Protein AF-A0A7C1JL35-F1 (afdb_monomer)

Mean predicted aligned error: 10.42 Å

Secondary structure (DSSP, 8-state):
--EEEEES-HHHHHHHHHHHH-TT-EEEEEEEEEE--SSS-PEEEEEEEEEPPS-HHHHHS-HHHHHHHHHHHHTT--HHHHHHHHHHTTT----SHHHHHHHHHHHHHHHSPPB------SS-EEEEEE-BTTSSHHHHHHHHHHHHHHTT--EEEEE---SSTTHHHHHHHHHHHTT-EEEE-SSHHHHHHHHHHTTTSSEEEEEPPPBT---HHHHHHHHTTTTTEEEEEEEETTS-HHHHHHHHHHTTTS-EEEEEEE-GGG-S--HHHHHHHHHH-PPEEEEE-SS-TTTSEEE--HHHHHHHHH-HHHHT--

pLDDT: mean 88.55, std 11.13, range [38.5, 98.56]

Radius of gyration: 26.55 Å; Cα contacts (8 Å, |Δi|>4): 534; chains: 1; bounding box: 82×52×62 Å

Foldseek 3Di:
DKDKFKDLDPVVRLVVCCVVQNPQKDWPDKDWDFDDDDDDDTGIMIMTIIHRHDPVVLVPDDPLLNVVLVLLVVLVQDPVVSVVLVVQCPPPPQPHNVSSLVSSLVVLLVLFFAADDPPDDQFLAEEEEAAAPPLCLLLVLQQVQLVCVVVVFFEEEEECQPPDPCPQVVSVVSCVVSVHHYHYDPFLVVVVVVSVVRRRTRYYYYRYDHPPPCDPRNVVSQLVCVVPYAYEYGDEQPDDLVVLVVVCVVCVSPPHQAYEYEQLCVDPHQSSVSNCRSVVSGHYAKYARDNDHNPRIDGDDSSVSSCRSSVVVVVVVD

Sequence (318 aa):
MIRRYRSTDLQKAIERIKEELGEDALIIETRSFRERSFGLLGREVVEILAVPGRNRTLERLSKPLLGIYRLLVEQGVCQEIVNSLLEGLRGKDLKDEREVLEEVAKIMLKNLPPTLNGNGKASGRIVVLLGQSGVGKTTTALKLSTLAKEKGKRVVIISLDSERIGSFELLKLYGKVLELEVELAFEAMELQKLLLKHREKDLIVVDTCSFPFLKREKLRSLLELKGRAEFYLLISATTREEEAFRIIKKLDEIPLRGIIFTKLDEASSFGPLFNLAVKANLPLSYFTTGPRVPEDIEKATKIRLVDLILNLSSRRLG

Structure (mmCIF, N/CA/C/O backbone):
data_AF-A0A7C1JL35-F1
#
_entry.id   AF-A0A7C1JL35-F1
#
loop_
_atom_site.group_PDB
_atom_site.id
_atom_site.type_symbol
_atom_site.label_atom_id
_atom_site.label_alt_id
_atom_site.label_comp_id
_atom_site.label_asym_id
_atom_site.label_entity_id
_atom_site.label_seq_id
_atom_site.pdbx_PDB_ins_code
_atom_site.Cartn_x
_atom_site.Cartn_y
_atom_site.Cartn_z
_atom_site.occupancy
_atom_site.B_iso_or_equiv
_atom_site.auth_seq_id
_atom_site.auth_comp_id
_atom_site.auth_asym_id
_atom_site.auth_atom_id
_atom_site.pdbx_PDB_model_num
ATOM 1 N N . MET A 1 1 ? 29.414 -6.590 -12.217 1.00 55.62 1 MET A N 1
ATOM 2 C CA . MET A 1 1 ? 30.096 -7.583 -11.356 1.00 55.62 1 MET A CA 1
ATOM 3 C C . MET A 1 1 ? 31.254 -8.163 -12.159 1.00 55.62 1 MET A C 1
ATOM 5 O O . MET A 1 1 ? 30.995 -8.661 -13.245 1.00 55.62 1 MET A O 1
ATOM 9 N N . ILE A 1 2 ? 32.500 -8.012 -11.700 1.00 78.56 2 ILE A N 1
ATOM 10 C CA . ILE A 1 2 ? 33.700 -8.534 -12.386 1.00 78.56 2 ILE A CA 1
ATOM 11 C C . ILE A 1 2 ? 33.841 -10.021 -12.046 1.00 78.56 2 ILE A C 1
ATOM 13 O O . ILE A 1 2 ? 33.731 -10.380 -10.873 1.00 78.56 2 ILE A O 1
ATOM 17 N N . ARG A 1 3 ? 34.067 -10.882 -13.043 1.00 79.88 3 ARG A N 1
ATOM 18 C CA . ARG A 1 3 ? 34.329 -12.318 -12.851 1.00 79.88 3 ARG A CA 1
ATOM 19 C C . ARG A 1 3 ? 35.727 -12.689 -13.328 1.00 79.88 3 ARG A C 1
ATOM 21 O O . ARG A 1 3 ? 36.248 -12.089 -14.263 1.00 79.88 3 ARG A O 1
ATOM 28 N N . ARG A 1 4 ? 36.316 -13.688 -12.668 1.00 89.44 4 ARG A N 1
ATOM 29 C CA . ARG A 1 4 ? 37.656 -14.206 -12.949 1.00 89.44 4 ARG A CA 1
ATOM 30 C C . ARG A 1 4 ? 37.557 -15.610 -13.530 1.00 89.44 4 ARG A C 1
ATOM 32 O O . ARG A 1 4 ? 36.948 -16.478 -12.913 1.00 89.44 4 ARG A O 1
ATOM 39 N N . TYR A 1 5 ? 38.224 -15.829 -14.654 1.00 90.19 5 TYR A N 1
ATOM 40 C CA . TYR A 1 5 ? 38.307 -17.111 -15.345 1.00 90.19 5 TYR A CA 1
ATOM 41 C C . TYR A 1 5 ? 39.761 -17.554 -15.420 1.00 90.19 5 TYR A C 1
ATOM 43 O O . TYR A 1 5 ? 40.647 -16.727 -15.619 1.00 90.19 5 TYR A O 1
ATOM 51 N N . ARG A 1 6 ? 40.009 -18.853 -15.245 1.00 91.75 6 ARG A N 1
ATOM 52 C CA . ARG A 1 6 ? 41.334 -19.466 -15.383 1.00 91.75 6 ARG A CA 1
ATOM 53 C C . ARG A 1 6 ? 41.249 -20.648 -16.329 1.00 91.75 6 ARG A C 1
ATOM 55 O O . ARG A 1 6 ? 40.340 -21.466 -16.200 1.00 91.75 6 ARG A O 1
ATOM 62 N N . SER A 1 7 ? 42.191 -20.738 -17.257 1.00 90.69 7 SER A N 1
ATOM 63 C CA . SER A 1 7 ? 42.264 -21.829 -18.227 1.00 90.69 7 SER A CA 1
ATOM 64 C C . SER A 1 7 ? 43.696 -22.013 -18.711 1.00 90.69 7 SER A C 1
ATOM 66 O O . SER A 1 7 ? 44.460 -21.056 -18.770 1.00 90.69 7 SER A O 1
ATOM 68 N N . THR A 1 8 ? 44.053 -23.228 -19.113 1.00 90.19 8 THR A N 1
ATOM 69 C CA . THR A 1 8 ? 45.297 -23.498 -19.856 1.00 90.19 8 THR A CA 1
ATOM 70 C C . THR A 1 8 ? 45.166 -23.186 -21.350 1.00 90.19 8 THR A C 1
ATOM 72 O O . THR A 1 8 ? 46.115 -23.358 -22.102 1.00 90.19 8 THR A O 1
ATOM 75 N N . ASP A 1 9 ? 43.974 -22.785 -21.789 1.00 90.06 9 ASP A N 1
ATOM 76 C CA . ASP A 1 9 ? 43.629 -22.511 -23.179 1.00 90.06 9 ASP A CA 1
ATOM 77 C C . ASP A 1 9 ? 42.806 -21.218 -23.250 1.00 90.06 9 ASP A C 1
ATOM 79 O O . ASP A 1 9 ? 41.715 -21.127 -22.669 1.00 90.06 9 ASP A O 1
ATOM 83 N N . LEU A 1 10 ? 43.356 -20.218 -23.943 1.00 86.00 10 LEU A N 1
ATOM 84 C CA . LEU A 1 10 ? 42.752 -18.900 -24.118 1.00 86.00 10 LEU A CA 1
ATOM 85 C C . LEU A 1 10 ? 41.421 -18.977 -24.878 1.00 86.00 10 LEU A C 1
ATOM 87 O O . LEU A 1 10 ? 40.477 -18.291 -24.493 1.00 86.00 10 LEU A O 1
ATOM 91 N N . GLN A 1 11 ? 41.316 -19.813 -25.914 1.00 89.62 11 GLN A N 1
ATOM 92 C CA . GLN A 1 11 ? 40.086 -19.926 -26.703 1.00 89.62 11 GLN A CA 1
ATOM 93 C C . GLN A 1 11 ? 38.953 -20.494 -25.851 1.00 89.62 11 GLN A C 1
ATOM 95 O O . GLN A 1 11 ? 37.887 -19.886 -25.775 1.00 89.62 11 GLN A O 1
ATOM 100 N N . LYS A 1 12 ? 39.221 -21.567 -25.097 1.00 90.62 12 LYS A N 1
ATOM 101 C CA . LYS A 1 12 ? 38.237 -22.137 -24.158 1.00 90.62 12 LYS A CA 1
ATOM 102 C C . LYS A 1 12 ? 37.836 -21.165 -23.052 1.00 90.62 12 LYS A C 1
ATOM 104 O O . LYS A 1 12 ? 36.688 -21.162 -22.614 1.00 90.62 12 LYS A O 1
ATOM 109 N N . ALA A 1 13 ? 38.771 -20.338 -22.578 1.00 90.25 13 ALA A N 1
ATOM 110 C CA . ALA A 1 13 ? 38.456 -19.301 -21.599 1.00 90.25 13 ALA A CA 1
ATOM 111 C C . ALA A 1 13 ? 37.498 -18.255 -22.183 1.00 90.25 13 ALA A C 1
ATOM 113 O O . ALA A 1 13 ? 36.540 -17.871 -21.516 1.00 90.25 13 ALA A O 1
ATOM 114 N N . ILE A 1 14 ? 37.737 -17.826 -23.426 1.00 88.56 14 ILE A N 1
ATOM 115 C CA . ILE A 1 14 ? 36.890 -16.864 -24.136 1.00 88.56 14 ILE A CA 1
ATOM 116 C C . ILE A 1 14 ? 35.503 -17.456 -24.419 1.00 88.56 14 ILE A C 1
ATOM 118 O O . ILE A 1 14 ? 34.511 -16.771 -24.184 1.00 88.56 14 ILE A O 1
ATOM 122 N N . GLU A 1 15 ? 35.404 -18.710 -24.864 1.00 91.00 15 GLU A N 1
ATOM 123 C CA . GLU A 1 15 ? 34.117 -19.396 -25.074 1.00 91.00 15 GLU A CA 1
ATOM 124 C C . GLU A 1 15 ? 33.285 -19.430 -23.791 1.00 91.00 15 GLU A C 1
ATOM 126 O O . GLU A 1 15 ? 32.144 -18.973 -23.775 1.00 91.00 15 GLU A O 1
ATOM 131 N N . ARG A 1 16 ? 33.889 -19.847 -22.675 1.00 88.56 16 ARG A N 1
ATOM 132 C CA . ARG A 1 16 ? 33.203 -19.881 -21.381 1.00 88.56 16 ARG A CA 1
ATOM 133 C C . ARG A 1 16 ? 32.780 -18.494 -20.894 1.00 88.56 16 ARG A C 1
ATOM 135 O O . ARG A 1 16 ? 31.716 -18.335 -20.301 1.00 88.56 16 ARG A O 1
ATOM 142 N N . ILE A 1 17 ? 33.599 -17.472 -21.150 1.00 87.69 17 ILE A N 1
ATOM 143 C CA . ILE A 1 17 ? 33.244 -16.077 -20.865 1.00 87.69 17 ILE A CA 1
ATOM 144 C C . ILE A 1 17 ? 32.014 -15.659 -21.677 1.00 87.69 17 ILE A C 1
ATOM 146 O O . ILE A 1 17 ? 31.125 -15.018 -21.121 1.00 87.69 17 ILE A O 1
ATOM 150 N N . LYS A 1 18 ? 31.937 -16.028 -22.959 1.00 82.94 18 LYS A N 1
ATOM 151 C CA . LYS A 1 18 ? 30.792 -15.709 -23.821 1.00 82.94 18 LYS A CA 1
ATOM 152 C C . LYS A 1 18 ? 29.519 -16.433 -23.391 1.00 82.94 18 LYS A C 1
ATOM 154 O O . LYS A 1 18 ? 28.456 -15.819 -23.388 1.00 82.94 18 LYS A O 1
ATOM 159 N N . GLU A 1 19 ? 29.626 -17.692 -22.977 1.00 85.12 19 GLU A N 1
ATOM 160 C CA . GLU A 1 19 ? 28.501 -18.461 -22.435 1.00 85.12 19 GLU A CA 1
ATOM 161 C C . GLU A 1 19 ? 27.968 -17.859 -21.124 1.00 85.12 19 GLU A C 1
ATOM 163 O O . GLU A 1 19 ? 26.758 -17.729 -20.949 1.00 85.12 19 GLU A O 1
ATOM 168 N N . GLU A 1 20 ? 28.855 -17.456 -20.206 1.00 81.38 20 GLU A N 1
ATOM 169 C CA . GLU A 1 20 ? 28.456 -16.977 -18.875 1.00 81.38 20 GLU A CA 1
ATOM 170 C C . GLU A 1 20 ? 28.126 -15.473 -18.811 1.00 81.38 20 GLU A C 1
ATOM 172 O O . GLU A 1 20 ? 27.299 -15.062 -17.993 1.00 81.38 20 GLU A O 1
ATOM 177 N N . LEU A 1 21 ? 28.788 -14.631 -19.614 1.00 77.69 21 LEU A N 1
ATOM 178 C CA . LEU A 1 21 ? 28.678 -13.161 -19.574 1.00 77.69 21 LEU A CA 1
ATOM 179 C C . LEU A 1 21 ? 28.102 -12.543 -20.858 1.00 77.69 21 LEU A C 1
ATOM 181 O O . LEU A 1 21 ? 27.902 -11.326 -20.905 1.00 77.69 21 LEU A O 1
ATOM 185 N N . GLY A 1 22 ? 27.807 -13.366 -21.867 1.00 75.06 22 GLY A N 1
ATOM 186 C CA . GLY A 1 22 ? 27.311 -12.957 -23.178 1.00 75.06 22 GLY A CA 1
ATOM 187 C C . GLY A 1 22 ? 28.426 -12.698 -24.196 1.00 75.06 22 GLY A C 1
ATOM 188 O O . GLY A 1 22 ? 29.561 -12.380 -23.847 1.00 75.06 22 GLY A O 1
ATOM 189 N N . GLU A 1 23 ? 28.074 -12.778 -25.482 1.00 79.00 23 GLU A N 1
ATOM 190 C CA . GLU A 1 23 ? 28.979 -12.584 -26.634 1.00 79.00 23 GLU A CA 1
ATOM 191 C C . GLU A 1 23 ? 29.727 -11.234 -26.657 1.00 79.00 23 GLU A C 1
ATOM 193 O O . GLU A 1 23 ? 30.696 -11.085 -27.396 1.00 79.00 23 GLU A O 1
ATOM 198 N N . ASP A 1 24 ? 29.288 -10.255 -25.862 1.00 67.69 24 ASP A N 1
ATOM 199 C CA . ASP A 1 24 ? 29.859 -8.902 -25.756 1.00 67.69 24 ASP A CA 1
ATOM 200 C C . ASP A 1 24 ? 30.729 -8.672 -24.529 1.00 67.69 24 ASP A C 1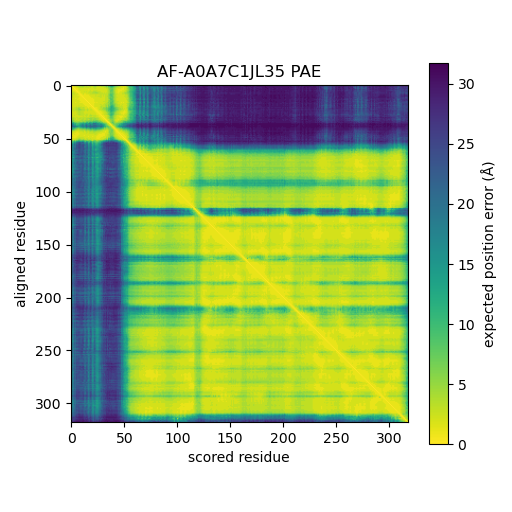
ATOM 202 O O . ASP A 1 24 ? 31.077 -7.526 -24.237 1.00 67.69 24 ASP A O 1
ATOM 206 N N . ALA A 1 25 ? 31.012 -9.718 -23.755 1.00 79.94 25 ALA A N 1
ATOM 207 C CA . ALA A 1 25 ? 31.780 -9.601 -22.527 1.00 79.94 25 ALA A CA 1
ATOM 208 C C . ALA A 1 25 ? 33.050 -8.760 -22.736 1.00 79.94 25 ALA A C 1
ATOM 210 O O . ALA A 1 25 ? 33.881 -9.046 -23.600 1.00 79.94 25 ALA A O 1
ATOM 211 N N . LEU A 1 26 ? 33.202 -7.710 -21.928 1.00 75.88 26 LEU A N 1
ATOM 212 C CA . LEU A 1 26 ? 34.387 -6.869 -21.968 1.00 75.88 26 LEU A CA 1
ATOM 213 C C . LEU A 1 26 ? 35.471 -7.536 -21.128 1.00 75.88 26 LEU A C 1
ATOM 215 O O . LEU A 1 26 ? 35.328 -7.689 -19.911 1.00 75.88 26 LEU A O 1
ATOM 219 N N . ILE A 1 27 ? 36.563 -7.906 -21.787 1.00 83.62 27 ILE A N 1
ATOM 220 C CA . ILE A 1 27 ? 37.778 -8.367 -21.126 1.00 83.62 27 ILE A CA 1
ATOM 221 C C . ILE A 1 27 ? 38.500 -7.136 -20.580 1.00 83.62 27 ILE A C 1
ATOM 223 O O . ILE A 1 27 ? 38.909 -6.258 -21.334 1.00 83.62 27 ILE A O 1
ATOM 227 N N . ILE A 1 28 ? 38.614 -7.064 -19.257 1.00 80.00 28 ILE A N 1
ATOM 228 C CA . ILE A 1 28 ? 39.274 -5.962 -18.550 1.00 80.00 28 ILE A CA 1
ATOM 229 C C . ILE A 1 28 ? 40.777 -6.206 -18.513 1.00 80.00 28 ILE A C 1
ATOM 231 O O . ILE A 1 28 ? 41.568 -5.301 -18.756 1.00 80.00 28 ILE A O 1
ATOM 235 N N . GLU A 1 29 ? 41.164 -7.436 -18.189 1.00 80.12 29 GLU A N 1
ATOM 236 C CA . GLU A 1 29 ? 42.557 -7.796 -17.971 1.00 80.12 29 GLU A CA 1
ATOM 237 C C . GLU A 1 29 ? 42.780 -9.249 -18.379 1.00 80.12 29 GLU A C 1
ATOM 239 O O . GLU A 1 29 ? 41.943 -10.116 -18.115 1.00 80.12 29 GLU A O 1
ATOM 244 N N . THR A 1 30 ? 43.912 -9.515 -19.027 1.00 89.06 30 THR A N 1
ATOM 245 C CA . THR A 1 30 ? 44.382 -10.862 -19.360 1.00 89.06 30 THR A CA 1
ATOM 246 C C . THR A 1 30 ? 45.831 -10.976 -18.930 1.00 89.06 30 THR A C 1
ATOM 248 O O . THR A 1 30 ? 46.657 -10.157 -19.328 1.00 89.06 30 THR A O 1
ATOM 251 N N . ARG A 1 31 ? 46.147 -11.995 -18.132 1.00 90.06 31 ARG A N 1
ATOM 252 C CA . ARG A 1 31 ? 47.521 -12.280 -17.715 1.00 90.06 31 ARG A CA 1
ATOM 253 C C . ARG A 1 31 ? 47.834 -13.761 -17.851 1.00 90.06 31 ARG A C 1
ATOM 255 O O . ARG A 1 31 ? 47.026 -14.602 -17.465 1.00 90.06 31 ARG A O 1
ATOM 262 N N . SER A 1 32 ? 49.025 -14.062 -18.355 1.00 87.94 32 SER A N 1
ATOM 263 C CA . SER A 1 32 ? 49.545 -15.425 -18.468 1.00 87.94 32 SER A CA 1
ATOM 264 C C . SER A 1 32 ? 50.639 -15.641 -17.435 1.00 87.94 32 SER A C 1
ATOM 266 O O . SER A 1 32 ? 51.522 -14.800 -17.266 1.00 87.94 32 SER A O 1
ATOM 268 N N . PHE A 1 33 ? 50.596 -16.767 -16.733 1.00 87.38 33 PHE A N 1
ATOM 2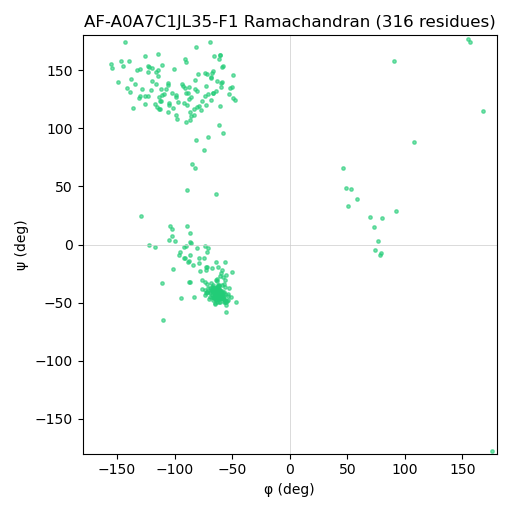69 C CA . PHE A 1 33 ? 51.648 -17.157 -15.803 1.00 87.38 33 PHE A CA 1
ATOM 270 C C . PHE A 1 33 ? 51.843 -18.671 -15.818 1.00 87.38 33 PHE A C 1
ATOM 272 O O . PHE A 1 33 ? 50.934 -19.437 -16.134 1.00 87.38 33 PHE A O 1
ATOM 279 N N . ARG A 1 34 ? 53.054 -19.122 -15.481 1.00 83.25 34 ARG A N 1
ATOM 280 C CA . ARG A 1 34 ? 53.344 -20.552 -15.342 1.00 83.25 34 ARG A CA 1
ATOM 281 C C . ARG A 1 34 ? 53.017 -21.012 -13.933 1.00 83.25 34 ARG A C 1
ATOM 283 O O . ARG A 1 34 ? 53.694 -20.631 -12.980 1.00 83.25 34 ARG A O 1
ATOM 290 N N . GLU A 1 35 ? 52.016 -21.869 -13.817 1.00 79.19 35 GLU A N 1
ATOM 291 C CA . GLU A 1 35 ? 51.653 -22.515 -12.564 1.00 79.19 35 GLU A CA 1
ATOM 292 C C . GLU A 1 35 ? 52.444 -23.826 -12.437 1.00 79.19 35 GLU A C 1
ATOM 294 O O . GLU A 1 35 ? 52.398 -24.707 -13.304 1.00 79.19 35 GLU A O 1
ATOM 299 N N . ARG A 1 36 ? 53.254 -23.940 -11.378 1.00 72.38 36 ARG A N 1
ATOM 300 C CA . ARG A 1 36 ? 54.013 -25.163 -11.091 1.00 72.38 36 ARG A CA 1
ATOM 301 C C . ARG A 1 36 ? 53.098 -26.136 -10.357 1.00 72.38 36 ARG A C 1
ATOM 303 O O . ARG A 1 36 ? 52.749 -25.890 -9.208 1.00 72.38 36 ARG A O 1
ATOM 310 N N . SER A 1 37 ? 52.733 -27.234 -11.013 1.00 59.72 37 SER A N 1
ATOM 311 C CA . SER A 1 37 ? 52.080 -28.363 -10.347 1.00 59.72 37 SER A CA 1
ATOM 312 C C . SER A 1 37 ? 53.118 -29.384 -9.865 1.00 59.72 37 SER A C 1
ATOM 314 O O . SER A 1 37 ? 54.262 -29.384 -10.328 1.00 59.72 37 SER A O 1
ATOM 316 N N . PHE A 1 38 ? 52.728 -30.215 -8.898 1.00 49.06 38 PHE A N 1
ATOM 317 C CA . PHE A 1 38 ? 53.584 -31.207 -8.245 1.00 49.06 38 PHE A CA 1
ATOM 318 C C . PHE A 1 38 ? 54.106 -32.232 -9.273 1.00 49.06 38 PHE A C 1
ATOM 320 O O . PHE A 1 38 ? 53.374 -33.122 -9.693 1.00 49.06 38 PHE A O 1
ATOM 327 N N . GLY A 1 39 ? 55.373 -32.086 -9.680 1.00 55.97 39 GLY A N 1
ATOM 328 C CA . GLY A 1 39 ? 56.080 -33.006 -10.580 1.00 55.97 39 GLY A CA 1
ATOM 329 C C . GLY A 1 39 ? 56.312 -32.458 -11.995 1.00 55.97 39 GLY A C 1
ATOM 330 O O . GLY A 1 39 ? 55.522 -32.699 -12.896 1.00 55.97 39 GLY A O 1
ATOM 331 N N . LEU A 1 40 ? 57.434 -31.752 -12.186 1.00 57.44 40 LEU A N 1
ATOM 332 C CA . LEU A 1 40 ? 58.182 -31.624 -13.454 1.00 57.44 40 LEU A CA 1
ATOM 333 C C . LEU A 1 40 ? 57.375 -31.335 -14.741 1.00 57.44 40 LEU A C 1
ATOM 335 O O . LEU A 1 40 ? 57.376 -32.139 -15.661 1.00 57.44 40 LEU A O 1
ATOM 339 N N . LEU A 1 41 ? 56.749 -30.156 -14.822 1.00 64.44 41 LEU A N 1
ATOM 340 C CA . LEU A 1 41 ? 56.568 -29.300 -16.017 1.00 64.44 41 LEU A CA 1
ATOM 341 C C . LEU A 1 41 ? 55.537 -28.222 -15.650 1.00 64.44 41 LEU A C 1
ATOM 343 O O . LEU A 1 41 ? 54.384 -28.524 -15.349 1.00 64.44 41 LEU A O 1
ATOM 347 N N . GLY A 1 42 ? 55.954 -26.953 -15.618 1.00 68.62 42 GLY A N 1
ATOM 348 C CA . GLY A 1 42 ? 55.030 -25.843 -15.362 1.00 68.62 42 GLY A CA 1
ATOM 349 C C . GLY A 1 42 ? 54.044 -25.703 -16.519 1.00 68.62 42 GLY A C 1
ATOM 350 O O . GLY A 1 42 ? 54.474 -25.663 -17.672 1.00 68.62 42 GLY A O 1
ATOM 351 N N . ARG A 1 43 ? 52.743 -25.621 -16.225 1.00 78.62 43 ARG A N 1
ATOM 352 C CA . ARG A 1 43 ? 51.718 -25.367 -17.246 1.00 78.62 43 ARG A CA 1
ATOM 353 C C . ARG A 1 43 ? 51.461 -23.874 -17.334 1.00 78.62 43 ARG A C 1
ATOM 355 O O . ARG A 1 43 ? 51.398 -23.185 -16.318 1.00 78.62 43 ARG A O 1
ATOM 362 N N . GLU A 1 44 ? 51.356 -23.375 -18.555 1.00 83.38 44 GLU A N 1
ATOM 363 C CA . GLU A 1 44 ? 50.959 -21.997 -18.793 1.00 83.38 44 GLU A CA 1
ATOM 364 C C . GLU A 1 44 ? 49.451 -21.875 -18.576 1.00 83.38 44 GLU A C 1
ATOM 366 O O . GLU A 1 44 ? 48.662 -22.632 -19.142 1.00 83.38 44 GLU A O 1
ATOM 371 N N . VAL A 1 45 ? 49.068 -20.969 -17.684 1.00 90.31 45 VAL A N 1
ATOM 372 C CA . VAL A 1 45 ? 47.682 -20.692 -17.325 1.00 90.31 45 VAL A CA 1
ATOM 373 C C . VAL A 1 45 ? 47.408 -19.233 -17.646 1.00 90.31 45 VAL A C 1
ATOM 375 O O . VAL A 1 45 ? 48.183 -18.344 -17.286 1.00 90.31 45 VAL A O 1
ATOM 378 N N . VAL A 1 46 ? 46.286 -18.993 -18.313 1.00 91.00 46 VAL A N 1
ATOM 379 C CA . VAL A 1 46 ? 45.748 -17.664 -18.577 1.00 91.00 46 VAL A CA 1
ATOM 380 C C . VAL A 1 46 ? 44.660 -17.375 -17.555 1.00 91.00 46 VAL A C 1
ATOM 382 O O . VAL A 1 46 ? 43.735 -18.169 -17.362 1.00 91.00 46 VAL A O 1
ATOM 385 N N . GLU A 1 47 ? 44.762 -16.223 -16.904 1.00 92.25 47 GLU A N 1
ATOM 386 C CA . GLU A 1 47 ? 43.713 -15.661 -16.067 1.00 92.25 47 GLU A CA 1
ATOM 387 C C . GLU A 1 47 ? 43.109 -14.429 -16.745 1.00 92.25 47 GLU A C 1
ATOM 389 O O . GLU A 1 47 ? 43.832 -13.519 -17.154 1.00 92.25 47 GLU A O 1
ATOM 394 N N . ILE A 1 48 ? 41.780 -14.405 -16.842 1.00 92.44 48 ILE A N 1
ATOM 395 C CA . ILE A 1 48 ? 41.017 -13.349 -17.508 1.00 92.44 48 ILE A CA 1
ATOM 396 C C . ILE A 1 48 ? 40.017 -12.752 -16.523 1.00 92.44 48 ILE A C 1
ATOM 398 O O . ILE A 1 48 ? 39.229 -13.476 -15.905 1.00 92.44 48 ILE A O 1
ATOM 402 N N . LEU A 1 49 ? 40.028 -11.427 -16.392 1.00 85.25 49 LEU A N 1
ATOM 403 C CA . LEU A 1 49 ? 38.976 -10.667 -15.726 1.00 85.25 49 LEU A CA 1
ATOM 404 C C . LEU A 1 49 ? 38.012 -10.130 -16.779 1.00 85.25 49 LEU A C 1
ATOM 406 O O . LEU A 1 49 ? 38.421 -9.397 -17.678 1.00 85.25 49 LEU A O 1
ATOM 410 N N . ALA A 1 50 ? 36.733 -10.470 -16.655 1.00 83.62 50 ALA A N 1
ATOM 411 C CA . ALA A 1 50 ? 35.704 -10.055 -17.598 1.00 83.62 50 ALA A CA 1
ATOM 412 C C . ALA A 1 50 ? 34.464 -9.508 -16.884 1.00 83.62 50 ALA A C 1
ATOM 414 O O . ALA A 1 50 ? 34.124 -9.910 -15.764 1.00 83.62 50 ALA A O 1
ATOM 415 N N . VAL A 1 51 ? 33.776 -8.585 -17.551 1.00 80.06 51 VAL A N 1
ATOM 416 C CA . VAL A 1 51 ? 32.454 -8.079 -17.161 1.00 80.06 51 VAL A CA 1
ATOM 417 C C . VAL A 1 51 ? 31.456 -8.314 -18.290 1.00 80.06 51 VAL A C 1
ATOM 419 O O . VAL A 1 51 ? 31.866 -8.345 -19.450 1.00 80.06 51 VAL A O 1
ATOM 422 N N . PRO A 1 52 ? 30.153 -8.460 -17.984 1.00 77.94 52 PRO A N 1
ATOM 423 C CA . PRO A 1 52 ? 29.121 -8.456 -19.014 1.00 77.94 52 PRO A CA 1
ATOM 424 C C . PRO A 1 52 ? 29.283 -7.247 -19.937 1.00 77.94 52 PRO A C 1
ATOM 426 O O . PRO A 1 52 ? 29.523 -6.131 -19.465 1.00 77.94 52 PRO A O 1
ATOM 429 N N . GLY A 1 53 ? 29.163 -7.482 -21.242 1.00 65.56 53 GLY A N 1
ATOM 430 C CA . GLY A 1 53 ? 29.192 -6.422 -22.242 1.00 65.56 53 GLY A CA 1
ATOM 431 C C . GLY A 1 53 ? 28.072 -5.410 -22.045 1.00 65.56 53 GLY A C 1
ATOM 432 O O . GLY A 1 53 ? 27.076 -5.681 -21.367 1.00 65.56 53 GLY A O 1
ATOM 433 N N . ARG A 1 54 ? 28.206 -4.232 -22.669 1.00 58.97 54 ARG A N 1
ATOM 434 C CA . ARG A 1 54 ? 27.070 -3.306 -22.797 1.00 58.97 54 ARG A CA 1
ATOM 435 C C . ARG A 1 54 ? 25.895 -4.084 -23.389 1.00 58.97 54 ARG A C 1
ATOM 437 O O . ARG A 1 54 ? 26.070 -4.867 -24.313 1.00 58.97 54 ARG A O 1
ATOM 444 N N . ASN A 1 55 ? 24.714 -3.903 -22.807 1.00 55.16 55 ASN A N 1
ATOM 445 C CA . ASN A 1 55 ? 23.516 -4.672 -23.123 1.00 55.16 55 ASN A CA 1
ATOM 446 C C . ASN A 1 55 ? 23.187 -4.524 -24.628 1.00 55.16 55 ASN A C 1
ATOM 448 O O . ASN A 1 55 ? 22.559 -3.535 -24.998 1.00 55.16 55 ASN A O 1
ATOM 452 N N . ARG A 1 56 ? 23.613 -5.468 -25.493 1.00 53.78 56 ARG A N 1
ATOM 453 C CA . ARG A 1 56 ? 23.402 -5.476 -26.967 1.00 53.78 56 ARG A CA 1
ATOM 454 C C . ARG A 1 56 ? 21.941 -5.242 -27.358 1.00 53.78 56 ARG A C 1
ATOM 456 O O . ARG A 1 56 ? 21.648 -4.778 -28.456 1.00 53.78 56 ARG A O 1
ATOM 463 N N . THR A 1 57 ? 21.022 -5.542 -26.439 1.00 56.84 57 THR A N 1
ATOM 464 C CA . THR A 1 57 ? 19.608 -5.167 -26.499 1.00 56.84 57 THR A CA 1
ATOM 465 C C . THR A 1 57 ? 19.436 -3.694 -26.865 1.00 56.84 57 THR A C 1
ATOM 467 O O . THR A 1 57 ? 18.718 -3.411 -27.812 1.00 56.84 57 THR A O 1
ATOM 470 N N . LEU A 1 58 ? 20.145 -2.779 -26.191 1.00 55.84 58 LEU A N 1
ATOM 471 C CA . LEU A 1 58 ? 20.042 -1.326 -26.370 1.00 55.84 58 LEU A CA 1
ATOM 472 C C . LEU A 1 58 ? 20.453 -0.850 -27.765 1.00 55.84 58 LEU A C 1
ATOM 474 O O . LEU A 1 58 ? 19.824 0.056 -28.299 1.00 55.84 58 LEU A O 1
ATOM 478 N N . GLU A 1 59 ? 21.483 -1.462 -28.351 1.00 58.50 59 GLU A N 1
ATOM 479 C CA . GLU A 1 59 ? 21.985 -1.118 -29.691 1.00 58.50 59 GLU A CA 1
ATOM 480 C C . GLU A 1 59 ? 21.039 -1.585 -30.806 1.00 58.50 59 GLU A C 1
ATOM 482 O O . GLU A 1 59 ? 21.081 -1.065 -31.918 1.00 58.50 59 GLU A O 1
ATOM 487 N N . ARG A 1 60 ? 20.160 -2.546 -30.499 1.00 67.81 60 ARG A N 1
ATOM 488 C CA . ARG A 1 60 ? 19.147 -3.086 -31.416 1.00 67.81 60 ARG A CA 1
ATOM 489 C C . ARG A 1 60 ? 17.773 -2.436 -31.252 1.00 67.81 60 ARG A C 1
ATOM 491 O O . ARG A 1 60 ? 16.887 -2.716 -32.057 1.00 67.81 60 ARG A O 1
ATOM 498 N N . LEU A 1 61 ? 17.560 -1.613 -30.220 1.00 72.88 61 LEU A N 1
ATOM 499 C CA . LEU A 1 61 ? 16.281 -0.928 -30.034 1.00 72.88 61 LEU A CA 1
ATOM 500 C C . LEU A 1 61 ? 16.135 0.184 -31.072 1.00 72.88 61 LEU A C 1
ATOM 502 O O . LEU A 1 61 ? 17.049 0.980 -31.292 1.00 72.88 61 LEU A O 1
ATOM 506 N N . SER A 1 62 ? 14.947 0.285 -31.666 1.00 80.44 62 SER A N 1
ATOM 507 C CA . SER A 1 62 ? 14.582 1.470 -32.438 1.00 80.44 62 SER A CA 1
ATOM 508 C C . SER A 1 62 ? 14.645 2.717 -31.541 1.00 80.44 62 SER A C 1
ATOM 510 O O . SER A 1 62 ? 14.460 2.632 -30.323 1.00 80.44 62 SER A O 1
ATOM 512 N N . LYS A 1 63 ? 14.891 3.897 -32.130 1.00 78.38 63 LYS A N 1
ATOM 513 C CA . LYS A 1 63 ? 14.933 5.165 -31.373 1.00 78.38 63 LYS A CA 1
ATOM 514 C C . LYS A 1 63 ? 13.693 5.373 -30.478 1.00 78.38 63 LYS A C 1
ATOM 516 O O . LYS A 1 63 ? 13.899 5.687 -29.306 1.00 78.38 63 LYS A O 1
ATOM 521 N N . PRO A 1 64 ? 12.450 5.136 -30.956 1.00 81.94 64 PRO A N 1
ATOM 522 C CA . PRO A 1 64 ? 11.253 5.208 -30.113 1.00 81.94 64 PRO A CA 1
ATOM 523 C C . PRO A 1 64 ? 11.309 4.291 -28.885 1.00 81.94 64 PRO A C 1
ATOM 525 O O . PRO A 1 64 ? 10.975 4.689 -27.771 1.00 81.94 64 PRO A O 1
ATOM 528 N N . LEU A 1 65 ? 11.789 3.060 -29.069 1.00 84.69 65 LEU A N 1
ATOM 529 C CA . LEU A 1 65 ? 11.846 2.056 -28.013 1.00 84.69 65 LEU A CA 1
ATOM 530 C C . LEU A 1 65 ? 12.942 2.345 -26.982 1.00 84.69 65 LEU A C 1
ATOM 532 O O . LEU A 1 65 ? 12.768 2.069 -25.796 1.00 84.69 65 LEU A O 1
ATOM 536 N N . LEU A 1 66 ? 14.052 2.949 -27.414 1.00 81.88 66 LEU A N 1
ATOM 537 C CA . LEU A 1 66 ? 15.135 3.366 -26.528 1.00 81.88 66 LEU A CA 1
ATOM 538 C C . LEU A 1 66 ? 14.688 4.455 -25.537 1.00 81.88 66 LEU A C 1
ATOM 540 O O . LEU A 1 66 ? 15.112 4.426 -24.381 1.00 81.88 66 LEU A O 1
ATOM 544 N N . GLY A 1 67 ? 13.834 5.391 -25.968 1.00 82.31 67 GLY A N 1
ATOM 545 C CA . GLY A 1 67 ? 13.267 6.425 -25.095 1.00 82.31 67 GLY A CA 1
ATOM 546 C C . GLY A 1 67 ? 12.428 5.820 -23.968 1.00 82.31 67 GLY A C 1
ATOM 547 O O . GLY A 1 67 ? 12.673 6.085 -22.791 1.00 82.31 67 GLY A O 1
ATOM 548 N N . ILE A 1 68 ? 11.511 4.916 -24.321 1.00 87.38 68 ILE A N 1
ATOM 549 C CA . ILE A 1 68 ? 10.657 4.229 -23.343 1.00 87.38 68 ILE A CA 1
ATOM 550 C C . ILE A 1 68 ? 11.463 3.301 -22.429 1.00 87.38 68 ILE A C 1
ATOM 552 O O . ILE A 1 68 ? 11.215 3.259 -21.226 1.00 87.38 68 ILE A O 1
ATOM 556 N N . TYR A 1 69 ? 12.475 2.609 -22.957 1.00 87.19 69 TYR A N 1
ATOM 557 C CA . TYR A 1 69 ? 13.391 1.813 -22.141 1.00 87.19 69 TYR A CA 1
ATOM 558 C C . TYR A 1 69 ? 14.062 2.656 -21.049 1.00 87.19 69 TYR A C 1
ATOM 560 O O . TYR A 1 69 ? 14.070 2.260 -19.884 1.00 87.19 69 TYR A O 1
ATOM 568 N N . ARG A 1 70 ? 14.615 3.822 -21.414 1.00 84.94 70 ARG A N 1
ATOM 569 C CA . ARG A 1 70 ? 15.286 4.720 -20.461 1.00 84.94 70 ARG A CA 1
ATOM 570 C C . ARG A 1 70 ? 14.322 5.200 -19.387 1.00 84.94 70 ARG A C 1
ATOM 572 O O . ARG A 1 70 ? 14.656 5.079 -18.217 1.00 84.94 70 ARG A O 1
ATOM 579 N N . LEU A 1 71 ? 13.119 5.622 -19.779 1.00 89.75 71 LEU A N 1
ATOM 580 C CA . LEU A 1 71 ? 12.066 6.022 -18.845 1.00 89.75 71 LEU A CA 1
ATOM 581 C C . LEU A 1 71 ? 11.759 4.919 -17.822 1.00 89.75 71 LEU A C 1
ATOM 583 O O . LEU A 1 71 ? 11.728 5.182 -16.624 1.00 89.75 71 LEU A O 1
ATOM 587 N N . LEU A 1 72 ? 11.558 3.677 -18.273 1.00 91.94 72 LEU A N 1
ATOM 588 C CA . LEU A 1 72 ? 11.259 2.552 -17.380 1.00 91.94 72 LEU A CA 1
ATOM 589 C C . LEU A 1 72 ? 12.406 2.280 -16.395 1.00 91.94 72 LEU A C 1
ATOM 591 O O . LEU A 1 72 ? 12.156 2.054 -15.210 1.00 91.94 72 LEU A O 1
ATOM 595 N N . VAL A 1 73 ? 13.655 2.331 -16.867 1.00 88.44 73 VAL A N 1
ATOM 596 C CA . VAL A 1 73 ? 14.846 2.136 -16.026 1.00 88.44 73 VAL A CA 1
ATOM 597 C C . VAL A 1 73 ? 15.021 3.282 -15.027 1.00 88.44 73 VAL A C 1
ATOM 599 O O . VAL A 1 73 ? 15.279 3.024 -13.854 1.00 88.44 73 VAL A O 1
ATOM 602 N N . GLU A 1 74 ? 14.836 4.533 -15.453 1.00 88.62 74 GLU A N 1
ATOM 603 C CA . GLU A 1 74 ? 14.887 5.725 -14.592 1.00 88.62 74 GLU A CA 1
ATOM 604 C C . GLU A 1 74 ? 13.799 5.700 -13.514 1.00 88.62 74 GLU A C 1
ATOM 606 O O . GLU A 1 74 ? 14.049 6.078 -12.372 1.00 88.62 74 GLU A O 1
ATOM 611 N N . GLN A 1 75 ? 12.614 5.182 -13.843 1.00 94.62 75 GLN A N 1
ATOM 612 C CA . GLN A 1 75 ? 11.545 4.951 -12.872 1.00 94.62 75 GLN A CA 1
ATOM 613 C C . GLN A 1 75 ? 11.826 3.784 -11.919 1.00 94.62 75 GLN A C 1
ATOM 615 O O . GLN A 1 75 ? 11.057 3.572 -10.985 1.00 94.62 75 GLN A O 1
ATOM 620 N N . GLY A 1 76 ? 12.897 3.015 -12.124 1.00 92.50 76 GLY A N 1
ATOM 621 C CA . GLY A 1 76 ? 13.252 1.880 -11.277 1.00 92.50 76 GLY A CA 1
ATOM 622 C C . GLY A 1 76 ? 12.457 0.605 -11.573 1.00 92.50 76 GLY A C 1
ATOM 623 O O . GLY A 1 76 ? 12.340 -0.261 -10.703 1.00 92.50 76 GLY A O 1
ATOM 624 N N . VAL A 1 77 ? 11.892 0.458 -12.777 1.00 95.06 77 VAL A N 1
ATOM 625 C CA . VAL A 1 77 ? 11.325 -0.827 -13.217 1.00 95.06 77 VAL A CA 1
ATOM 626 C C . VAL A 1 77 ? 12.473 -1.817 -13.410 1.00 95.06 77 VAL A C 1
ATOM 628 O O . VAL A 1 77 ? 13.434 -1.542 -14.129 1.00 95.06 77 VAL A O 1
ATOM 631 N N . CYS A 1 78 ? 12.406 -2.969 -12.742 1.00 91.38 78 CYS A N 1
ATOM 632 C CA . CYS A 1 78 ? 13.520 -3.915 -12.747 1.00 91.38 78 CYS A CA 1
ATOM 633 C C . CYS A 1 78 ? 13.751 -4.525 -14.141 1.00 91.38 78 CYS A C 1
ATOM 635 O O . CYS A 1 78 ? 12.812 -4.724 -14.916 1.00 91.38 78 CYS A O 1
ATOM 637 N N . GLN A 1 79 ? 15.010 -4.858 -14.449 1.00 87.12 79 GLN A N 1
ATOM 638 C CA . GLN A 1 79 ? 15.424 -5.311 -15.783 1.00 87.12 79 GLN A CA 1
ATOM 639 C C . GLN A 1 79 ? 14.640 -6.534 -16.277 1.00 87.12 79 GLN A C 1
ATOM 641 O O . GLN A 1 79 ? 14.332 -6.624 -17.461 1.00 87.12 79 GLN A O 1
ATOM 646 N N . GLU A 1 80 ? 14.302 -7.458 -15.378 1.00 89.88 80 GLU A N 1
ATOM 647 C CA . GLU A 1 80 ? 13.496 -8.648 -15.678 1.00 89.88 80 GLU A CA 1
ATOM 648 C C . GLU A 1 80 ? 12.139 -8.261 -16.278 1.00 89.88 80 GLU A C 1
ATOM 650 O O . GLU A 1 80 ? 11.735 -8.780 -17.318 1.00 89.88 80 GLU A O 1
ATOM 655 N N . ILE A 1 81 ? 11.464 -7.291 -15.657 1.00 93.12 81 ILE A N 1
ATOM 656 C CA . ILE A 1 81 ? 10.168 -6.807 -16.120 1.00 93.12 81 ILE A CA 1
ATOM 657 C C . ILE A 1 81 ? 10.331 -5.978 -17.393 1.00 93.12 81 ILE A C 1
ATOM 659 O O . ILE A 1 81 ? 9.560 -6.172 -18.328 1.00 93.12 81 ILE A O 1
ATOM 663 N N . VAL A 1 82 ? 11.352 -5.120 -17.485 1.00 91.44 82 VAL A N 1
ATOM 664 C CA . VAL A 1 82 ? 11.646 -4.377 -18.723 1.00 91.44 82 VAL A CA 1
ATOM 665 C C . VAL A 1 82 ? 11.847 -5.336 -19.898 1.00 91.44 82 VAL A C 1
ATOM 667 O O . VAL A 1 82 ? 11.225 -5.157 -20.940 1.00 91.44 82 VAL A O 1
ATOM 670 N N . ASN A 1 83 ? 12.644 -6.390 -19.726 1.00 87.94 83 ASN A N 1
ATOM 671 C CA . ASN A 1 83 ? 12.865 -7.398 -20.761 1.00 87.94 83 ASN A CA 1
ATOM 672 C C . ASN A 1 83 ? 11.556 -8.093 -21.157 1.00 87.94 83 ASN A C 1
ATOM 674 O O . ASN A 1 83 ? 11.284 -8.220 -22.348 1.00 87.94 83 ASN A O 1
ATOM 678 N N . SER A 1 84 ? 10.715 -8.466 -20.186 1.00 90.44 84 SER A N 1
ATOM 679 C CA . SER A 1 84 ? 9.399 -9.054 -20.464 1.00 90.44 84 SER A CA 1
ATOM 680 C C . SER A 1 84 ? 8.487 -8.107 -21.257 1.00 90.44 84 SER A C 1
ATOM 682 O O . SER A 1 84 ? 7.798 -8.540 -22.183 1.00 90.44 84 SER A O 1
ATOM 684 N N . LEU A 1 85 ? 8.509 -6.805 -20.948 1.00 92.12 85 LEU A N 1
ATOM 685 C CA . LEU A 1 85 ? 7.769 -5.795 -21.708 1.00 92.12 85 LEU A CA 1
ATOM 686 C C . LEU A 1 85 ? 8.288 -5.705 -23.150 1.00 92.12 85 LEU A C 1
ATOM 688 O O . LEU A 1 85 ? 7.485 -5.739 -24.077 1.00 92.12 85 LEU A O 1
ATOM 692 N N . LEU A 1 86 ? 9.612 -5.649 -23.347 1.00 88.31 86 LEU A N 1
ATOM 693 C CA . LEU A 1 86 ? 10.236 -5.603 -24.677 1.00 88.31 86 LEU A CA 1
ATOM 694 C C . LEU A 1 86 ? 9.925 -6.851 -25.512 1.00 88.31 86 LEU A C 1
ATOM 696 O O . LEU A 1 86 ? 9.693 -6.752 -26.715 1.00 88.31 86 LEU A O 1
ATOM 700 N N . GLU A 1 87 ? 9.900 -8.028 -24.890 1.00 88.69 87 GLU A N 1
ATOM 701 C CA . GLU A 1 87 ? 9.497 -9.268 -25.554 1.00 88.69 87 GLU A CA 1
ATOM 702 C C . GLU A 1 87 ? 8.043 -9.220 -26.022 1.00 88.69 87 GLU A C 1
ATOM 704 O O . GLU A 1 87 ? 7.758 -9.628 -27.147 1.00 88.69 87 GLU A O 1
ATOM 709 N N . GLY A 1 88 ? 7.145 -8.641 -25.221 1.00 89.00 88 GLY A N 1
ATOM 710 C CA . GLY A 1 88 ? 5.744 -8.431 -25.593 1.00 89.00 88 GLY A CA 1
ATOM 711 C C . GLY A 1 88 ? 5.531 -7.470 -26.772 1.00 89.00 88 GLY A C 1
ATOM 712 O O . GLY A 1 88 ? 4.447 -7.462 -27.358 1.00 89.00 88 GLY A O 1
ATOM 713 N N . LEU A 1 89 ? 6.549 -6.687 -27.144 1.00 89.44 89 LEU A N 1
ATOM 714 C CA . LEU A 1 89 ? 6.539 -5.808 -28.317 1.00 89.44 89 LEU A CA 1
ATOM 715 C C . LEU A 1 89 ? 7.104 -6.476 -29.580 1.00 89.44 89 LEU A C 1
ATOM 717 O O . LEU A 1 89 ? 6.970 -5.919 -30.670 1.00 89.44 89 LEU A O 1
ATOM 721 N N . ARG A 1 90 ? 7.747 -7.648 -29.472 1.00 85.50 90 ARG A N 1
ATOM 722 C CA . ARG A 1 90 ? 8.365 -8.315 -30.630 1.00 85.50 90 ARG A CA 1
ATOM 723 C C . ARG A 1 90 ? 7.322 -8.619 -31.706 1.00 85.50 90 ARG A C 1
ATOM 725 O O . ARG A 1 90 ? 6.236 -9.112 -31.416 1.00 85.50 90 ARG A O 1
ATOM 732 N N . GLY A 1 91 ? 7.681 -8.342 -32.959 1.00 83.25 91 GLY A N 1
ATOM 733 C CA . GLY A 1 91 ? 6.815 -8.572 -34.119 1.00 83.25 91 GLY A CA 1
ATOM 734 C C . GLY A 1 91 ? 5.700 -7.539 -34.303 1.00 83.25 91 GLY A C 1
ATOM 735 O O . GLY A 1 91 ? 4.903 -7.693 -35.225 1.00 83.25 91 GLY A O 1
ATOM 736 N N . LYS A 1 92 ? 5.632 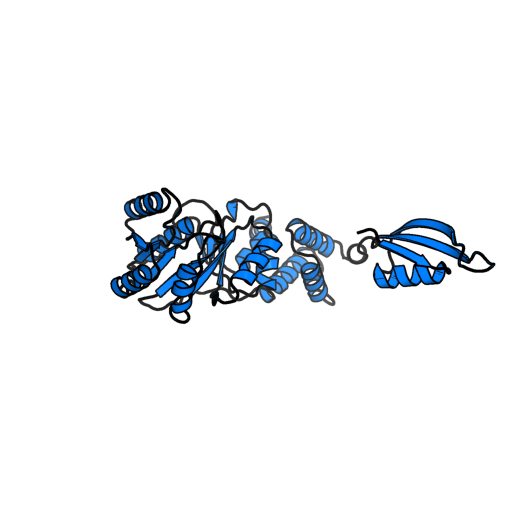-6.494 -33.467 1.00 86.75 92 LYS A N 1
ATOM 737 C CA . LYS A 1 92 ? 4.718 -5.364 -33.669 1.00 86.75 92 LYS A CA 1
ATOM 738 C C . LYS A 1 92 ? 5.395 -4.288 -34.510 1.00 86.75 92 LYS A C 1
ATOM 740 O O . LYS A 1 92 ? 6.516 -3.882 -34.209 1.00 86.75 92 LYS A O 1
ATOM 745 N N . ASP A 1 93 ? 4.701 -3.829 -35.544 1.00 87.00 93 ASP A N 1
ATOM 746 C CA . ASP A 1 93 ? 5.127 -2.694 -36.364 1.00 87.00 93 ASP A CA 1
ATOM 747 C C . ASP A 1 93 ? 4.733 -1.391 -35.653 1.00 87.00 93 ASP A C 1
ATOM 749 O O . ASP A 1 93 ? 3.601 -0.931 -35.778 1.00 87.00 93 ASP A O 1
ATOM 753 N N . LEU A 1 94 ? 5.639 -0.875 -34.813 1.00 87.56 94 LEU A N 1
ATOM 754 C CA . LEU A 1 94 ? 5.443 0.333 -34.003 1.00 87.56 94 LEU A CA 1
ATOM 755 C C . LEU A 1 94 ? 6.250 1.480 -34.614 1.00 87.56 94 LEU A C 1
ATOM 757 O O . LEU A 1 94 ? 7.484 1.437 -34.638 1.00 87.56 94 LEU A O 1
ATOM 761 N N . LYS A 1 95 ? 5.549 2.497 -35.110 1.00 85.69 95 LYS A N 1
ATOM 762 C CA . LYS A 1 95 ? 6.115 3.521 -36.000 1.00 85.69 95 LYS A CA 1
ATOM 763 C C . LYS A 1 95 ? 6.744 4.689 -35.254 1.00 85.69 95 LYS A C 1
ATOM 765 O O . LYS A 1 95 ? 7.723 5.265 -35.728 1.00 85.69 95 LYS A O 1
ATOM 770 N N . ASP A 1 96 ? 6.205 5.028 -34.088 1.00 88.31 96 ASP A N 1
ATOM 771 C CA . ASP A 1 96 ? 6.638 6.173 -33.292 1.00 88.31 96 ASP A CA 1
ATOM 772 C C . ASP A 1 96 ? 6.604 5.900 -31.777 1.00 88.31 96 ASP A C 1
ATOM 774 O O . ASP A 1 96 ? 6.198 4.834 -31.312 1.00 88.31 96 ASP A O 1
ATOM 778 N N . GLU A 1 97 ? 7.092 6.861 -30.985 1.00 86.44 97 GLU A N 1
ATOM 779 C CA . GLU A 1 97 ? 7.172 6.730 -29.522 1.00 86.44 97 GLU A CA 1
ATOM 780 C C . GLU A 1 97 ? 5.790 6.619 -28.870 1.00 86.44 97 GLU A C 1
ATOM 782 O O . GLU A 1 97 ? 5.655 5.942 -27.851 1.00 86.44 97 GLU A O 1
ATOM 787 N N . ARG A 1 98 ? 4.756 7.230 -29.456 1.00 89.69 98 ARG A N 1
ATOM 788 C CA . ARG A 1 98 ? 3.395 7.179 -28.923 1.00 89.69 98 ARG A CA 1
ATOM 789 C C . ARG A 1 98 ? 2.814 5.778 -29.075 1.00 89.69 98 ARG A C 1
ATOM 791 O O . ARG A 1 98 ? 2.290 5.252 -28.097 1.00 89.69 98 ARG A O 1
ATOM 798 N N . GLU A 1 99 ? 2.951 5.158 -30.244 1.00 91.62 99 GLU A N 1
ATOM 799 C CA . GLU A 1 99 ? 2.520 3.773 -30.463 1.00 91.62 99 GLU A CA 1
ATOM 800 C C . GLU A 1 99 ? 3.254 2.806 -29.519 1.00 91.62 99 GLU A C 1
ATOM 802 O O . GLU A 1 99 ? 2.628 1.934 -28.909 1.00 91.62 99 GLU A O 1
ATOM 807 N N . VAL A 1 100 ? 4.567 2.995 -29.322 1.00 91.25 100 VAL A N 1
ATOM 808 C CA . VAL A 1 100 ? 5.344 2.204 -28.353 1.00 91.25 100 VAL A CA 1
ATOM 809 C C . VAL A 1 100 ? 4.832 2.414 -26.928 1.00 91.25 100 VAL A C 1
ATOM 811 O O . VAL A 1 100 ? 4.628 1.440 -26.205 1.00 91.25 100 VAL A O 1
ATOM 814 N N . LEU A 1 101 ? 4.608 3.662 -26.513 1.00 92.25 101 LEU A N 1
ATOM 815 C CA . LEU A 1 101 ? 4.125 4.003 -25.176 1.00 92.25 101 LEU A CA 1
ATOM 816 C C . LEU A 1 101 ? 2.744 3.398 -24.900 1.00 92.25 101 LEU A C 1
ATOM 818 O O . LEU A 1 101 ? 2.529 2.819 -23.835 1.00 92.25 101 LEU A O 1
ATOM 822 N N . GLU A 1 102 ? 1.816 3.511 -25.853 1.00 93.00 102 GLU A N 1
ATOM 823 C CA . GLU A 1 102 ? 0.475 2.933 -25.756 1.00 93.00 102 GLU A CA 1
ATOM 824 C C . GLU A 1 102 ? 0.542 1.410 -25.622 1.00 93.00 102 GLU A C 1
ATOM 826 O O . GLU A 1 102 ? -0.167 0.824 -24.799 1.00 93.00 102 GLU A O 1
ATOM 831 N N . GLU A 1 103 ? 1.415 0.756 -26.386 1.00 94.94 103 GLU A N 1
ATOM 832 C CA . GLU A 1 103 ? 1.553 -0.692 -26.338 1.00 94.94 103 GLU A CA 1
ATOM 833 C C . GLU A 1 103 ? 2.233 -1.177 -25.050 1.00 94.94 103 GLU A C 1
ATOM 835 O O . GLU A 1 103 ? 1.757 -2.122 -24.418 1.00 94.94 103 GLU A O 1
ATOM 840 N N . VAL A 1 104 ? 3.272 -0.480 -24.586 1.00 95.44 104 VAL A N 1
ATOM 841 C CA . VAL A 1 104 ? 3.891 -0.732 -23.276 1.00 95.44 104 VAL A CA 1
ATOM 842 C C . VAL A 1 104 ? 2.871 -0.552 -22.157 1.00 95.44 104 VAL A C 1
ATOM 844 O O . VAL A 1 104 ? 2.755 -1.430 -21.301 1.00 95.44 104 VAL A O 1
ATOM 847 N N . ALA A 1 105 ? 2.074 0.520 -22.182 1.00 96.50 105 ALA A N 1
ATOM 848 C CA . ALA A 1 105 ? 1.025 0.748 -21.194 1.00 96.50 105 ALA A CA 1
ATOM 849 C C . ALA A 1 105 ? 0.009 -0.406 -21.170 1.00 96.50 105 ALA A C 1
ATOM 851 O O . ALA A 1 105 ? -0.327 -0.900 -20.093 1.00 96.50 105 ALA A O 1
ATOM 852 N N . LYS A 1 106 ? -0.440 -0.900 -22.335 1.00 96.19 106 LYS A N 1
ATOM 853 C CA . LYS A 1 106 ? -1.339 -2.068 -22.419 1.00 96.19 106 LYS A CA 1
ATOM 854 C C . LYS A 1 106 ? -0.720 -3.315 -21.787 1.00 96.19 106 LYS A C 1
ATOM 856 O O . LYS A 1 106 ? -1.392 -3.993 -2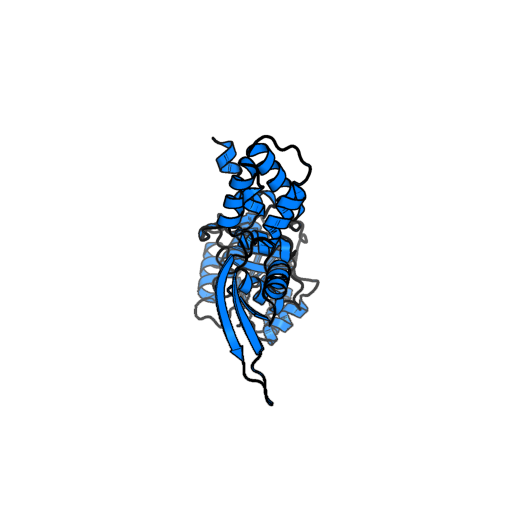1.007 1.00 96.19 106 LYS A O 1
ATOM 861 N N . ILE A 1 107 ? 0.547 -3.615 -22.087 1.00 96.19 107 ILE A N 1
ATOM 862 C CA . ILE A 1 107 ? 1.242 -4.781 -21.519 1.00 96.19 107 ILE A CA 1
ATOM 863 C C . ILE A 1 107 ? 1.395 -4.617 -19.997 1.00 96.19 107 ILE A C 1
ATOM 865 O O . ILE A 1 107 ? 1.083 -5.543 -19.246 1.00 96.19 107 ILE A O 1
ATOM 869 N N . MET A 1 108 ? 1.778 -3.429 -19.517 1.00 97.25 108 MET A N 1
ATOM 870 C CA . MET A 1 108 ? 1.872 -3.132 -18.083 1.00 97.25 108 MET A CA 1
ATOM 871 C C . MET A 1 108 ? 0.527 -3.324 -17.365 1.00 97.25 108 MET A C 1
ATOM 873 O O . MET A 1 108 ? 0.470 -3.977 -16.324 1.00 97.25 108 MET A O 1
ATOM 877 N N . LEU A 1 109 ? -0.575 -2.821 -17.932 1.00 97.12 109 LEU A N 1
ATOM 878 C CA . LEU A 1 109 ? -1.926 -2.993 -17.379 1.00 97.12 109 LEU A CA 1
ATOM 879 C C . LEU A 1 109 ? -2.343 -4.470 -17.299 1.00 97.12 109 LEU A C 1
ATOM 881 O O . LEU A 1 109 ? -3.002 -4.882 -16.334 1.00 97.12 109 LEU A O 1
ATOM 885 N N . LYS A 1 110 ? -1.961 -5.268 -18.302 1.00 95.94 110 LYS A N 1
ATOM 886 C CA . LYS A 1 110 ? -2.233 -6.709 -18.342 1.00 95.94 110 LYS A CA 1
ATOM 887 C C . LYS A 1 110 ? -1.478 -7.461 -17.244 1.00 95.94 110 LYS A C 1
ATOM 889 O O . LYS A 1 110 ? -2.066 -8.343 -16.626 1.00 95.94 110 LYS A O 1
ATOM 894 N N . ASN A 1 111 ? -0.231 -7.079 -16.975 1.00 94.88 111 ASN A N 1
ATOM 895 C CA . ASN A 1 111 ? 0.636 -7.744 -15.996 1.00 94.88 111 ASN A CA 1
ATOM 896 C C . ASN A 1 111 ? 0.340 -7.362 -14.536 1.00 94.88 111 ASN A C 1
ATOM 898 O O . ASN A 1 111 ? 0.789 -8.049 -13.623 1.00 94.88 111 ASN A O 1
ATOM 902 N N . LEU A 1 112 ? -0.406 -6.280 -14.292 1.00 96.69 112 LEU A N 1
ATOM 903 C CA . LEU A 1 112 ? -0.776 -5.875 -12.936 1.00 96.69 112 LEU A CA 1
ATOM 904 C C . LEU A 1 112 ? -1.860 -6.780 -12.317 1.00 96.69 112 LEU A C 1
ATOM 906 O O . LEU A 1 112 ? -2.788 -7.200 -13.022 1.00 96.69 112 LEU A O 1
ATOM 910 N N . PRO A 1 113 ? -1.834 -6.995 -10.988 1.00 96.12 113 PRO A N 1
ATOM 911 C CA . PRO A 1 113 ? -2.888 -7.710 -10.272 1.00 96.12 113 PRO A CA 1
ATOM 912 C C . PRO A 1 113 ? -4.218 -6.936 -10.316 1.00 96.12 113 PRO A C 1
ATOM 914 O O . PRO A 1 113 ? -4.238 -5.734 -10.606 1.00 96.12 113 PRO A O 1
ATOM 917 N N . PRO A 1 114 ? -5.361 -7.590 -10.044 1.00 95.06 114 PRO A N 1
ATOM 918 C CA . PRO A 1 114 ? -6.654 -6.913 -10.014 1.00 95.06 114 PRO A CA 1
ATOM 919 C C . PRO A 1 114 ? -6.708 -5.819 -8.937 1.00 95.06 114 PRO A C 1
ATOM 921 O O . PRO A 1 114 ? -5.958 -5.826 -7.962 1.00 95.06 114 PRO A O 1
ATOM 924 N N . THR A 1 115 ? -7.638 -4.883 -9.097 1.00 94.94 115 THR A N 1
ATOM 925 C CA . THR A 1 115 ? -7.915 -3.839 -8.104 1.00 94.94 115 THR A CA 1
ATOM 926 C C . THR A 1 115 ? -9.142 -4.211 -7.289 1.00 94.94 115 THR A C 1
ATOM 928 O O . THR A 1 115 ? -10.045 -4.904 -7.766 1.00 94.94 115 THR A O 1
ATOM 931 N N . LEU A 1 116 ? -9.195 -3.752 -6.045 1.00 90.94 116 LEU A N 1
ATOM 932 C CA . LEU A 1 116 ? -10.300 -4.045 -5.149 1.00 90.94 116 LEU A CA 1
ATOM 933 C C . LEU A 1 116 ? -11.381 -2.986 -5.270 1.00 90.94 116 LEU A C 1
ATOM 935 O O . LEU A 1 116 ? -11.279 -1.877 -4.754 1.00 90.94 116 LEU A O 1
ATOM 939 N N . ASN A 1 117 ? -12.465 -3.372 -5.933 1.00 68.19 117 ASN A N 1
ATOM 940 C CA . ASN A 1 117 ? -13.687 -2.591 -5.953 1.00 68.19 117 ASN A CA 1
ATOM 941 C C . ASN A 1 117 ? -14.404 -2.845 -4.623 1.00 68.19 117 ASN A C 1
ATOM 943 O O . ASN A 1 117 ? -14.689 -3.992 -4.294 1.00 68.19 117 ASN A O 1
ATOM 947 N N . GLY A 1 118 ? -14.611 -1.786 -3.834 1.00 57.56 118 GLY A N 1
ATOM 948 C CA . GLY A 1 118 ? -15.038 -1.803 -2.425 1.00 57.56 118 GLY A CA 1
ATOM 949 C C . GLY A 1 118 ? -16.432 -2.365 -2.106 1.00 57.56 118 GLY A C 1
ATOM 950 O O . GLY A 1 118 ? -17.133 -1.793 -1.276 1.00 57.56 118 GLY A O 1
ATOM 951 N N . ASN A 1 119 ? -16.821 -3.483 -2.712 1.00 54.59 119 ASN A N 1
ATOM 952 C CA . ASN A 1 119 ? -18.029 -4.244 -2.416 1.00 54.59 119 ASN A CA 1
ATOM 953 C C . ASN A 1 119 ? -17.766 -5.152 -1.203 1.00 54.59 119 ASN A C 1
ATOM 955 O O . ASN A 1 119 ? -17.677 -6.372 -1.321 1.00 54.59 119 ASN A O 1
ATOM 959 N N . GLY A 1 120 ? -17.546 -4.534 -0.043 1.00 58.59 120 GLY A N 1
ATOM 960 C CA . GLY A 1 120 ? -17.499 -5.240 1.237 1.00 58.59 120 GLY A CA 1
ATOM 961 C C . GLY A 1 120 ? -18.905 -5.499 1.785 1.00 58.59 120 GLY A C 1
ATOM 962 O O . GLY A 1 120 ? -19.888 -4.962 1.273 1.00 58.59 120 GLY A O 1
ATOM 963 N N . LYS A 1 121 ? -19.002 -6.310 2.846 1.00 61.03 121 LYS A N 1
ATOM 964 C CA . LYS A 1 121 ? -20.263 -6.549 3.572 1.00 61.03 121 LYS A CA 1
ATOM 965 C C . LYS A 1 121 ? -20.965 -5.231 3.930 1.00 61.03 121 LYS A C 1
ATOM 967 O O . LYS A 1 121 ? -20.308 -4.245 4.256 1.00 61.03 121 LYS A O 1
ATOM 972 N N . ALA A 1 122 ? -22.301 -5.243 3.912 1.00 62.75 122 ALA A N 1
ATOM 973 C CA . ALA A 1 122 ? -23.123 -4.074 4.231 1.00 62.75 122 ALA A CA 1
ATOM 974 C C . ALA A 1 122 ? -22.949 -3.585 5.683 1.00 62.75 122 ALA A C 1
ATOM 976 O O . ALA A 1 122 ? -23.037 -2.380 5.918 1.00 62.75 122 ALA A O 1
ATOM 977 N N . SER A 1 123 ? -22.673 -4.509 6.614 1.00 70.31 123 SER A N 1
ATOM 978 C CA . SER A 1 123 ? -22.374 -4.247 8.025 1.00 70.31 123 SER A CA 1
ATOM 979 C C . SER A 1 123 ? -21.358 -5.262 8.578 1.00 70.31 123 SER A C 1
ATOM 981 O O . SER A 1 123 ? -21.188 -6.343 8.001 1.00 70.31 123 SER A O 1
ATOM 983 N N . GLY A 1 124 ? -20.652 -4.911 9.659 1.00 78.75 124 GLY A N 1
ATOM 984 C CA . GLY A 1 124 ? -19.672 -5.773 10.326 1.00 78.75 124 GLY A CA 1
ATOM 985 C C . GLY A 1 124 ? -18.392 -6.025 9.521 1.00 78.75 124 GLY A C 1
ATOM 986 O O . GLY A 1 124 ? -17.739 -7.055 9.704 1.00 78.75 124 GLY A O 1
ATOM 987 N N . ARG A 1 125 ? -18.033 -5.132 8.588 1.00 93.38 125 ARG A N 1
ATOM 988 C CA . ARG A 1 125 ? -16.787 -5.250 7.817 1.00 93.38 125 ARG A CA 1
ATOM 989 C C . ARG A 1 125 ? -15.597 -4.915 8.718 1.00 93.38 125 ARG A C 1
ATOM 991 O O . ARG A 1 125 ? -15.505 -3.795 9.210 1.00 93.38 125 ARG A O 1
ATOM 998 N N . ILE A 1 126 ? -14.675 -5.860 8.893 1.00 96.19 126 ILE A N 1
ATOM 999 C CA . ILE A 1 126 ? -13.454 -5.674 9.691 1.00 96.19 126 ILE A CA 1
ATOM 1000 C C . ILE A 1 126 ? -12.268 -5.507 8.744 1.00 96.19 126 ILE A C 1
ATOM 1002 O O . ILE A 1 126 ? -11.988 -6.393 7.938 1.00 96.19 126 ILE A O 1
ATOM 1006 N N . VAL A 1 127 ? -11.567 -4.384 8.855 1.00 96.69 127 VAL A N 1
ATOM 1007 C CA . VAL A 1 127 ? -10.363 -4.056 8.086 1.00 96.69 127 VAL A CA 1
ATOM 1008 C C . VAL A 1 127 ? -9.180 -4.022 9.043 1.00 96.69 127 VAL A C 1
ATOM 1010 O O . VAL A 1 127 ? -9.206 -3.267 10.006 1.00 96.69 127 VAL A O 1
ATOM 1013 N N . VAL A 1 128 ? -8.139 -4.809 8.779 1.00 97.12 128 VAL A N 1
ATOM 1014 C CA . VAL A 1 128 ? -6.913 -4.842 9.593 1.00 97.12 128 VAL A CA 1
ATOM 1015 C C . VAL A 1 128 ? -5.760 -4.263 8.784 1.00 97.12 128 VAL A C 1
ATOM 1017 O O . VAL A 1 128 ? -5.476 -4.749 7.688 1.00 97.12 128 VAL A O 1
ATOM 1020 N N . LEU A 1 129 ? -5.093 -3.236 9.315 1.00 97.19 129 LEU A N 1
ATOM 1021 C CA . LEU A 1 129 ? -3.989 -2.552 8.638 1.00 97.19 129 LEU A CA 1
ATOM 1022 C C . LEU A 1 129 ? -2.642 -3.022 9.185 1.00 97.19 129 LEU A C 1
ATOM 1024 O O . LEU A 1 129 ? -2.332 -2.789 10.345 1.00 97.19 129 LEU A O 1
ATOM 1028 N N . LEU A 1 130 ? -1.825 -3.637 8.335 1.00 95.56 130 LEU A N 1
ATOM 1029 C CA . LEU A 1 130 ? -0.524 -4.214 8.677 1.00 95.56 130 LEU A CA 1
ATOM 1030 C C . LEU A 1 130 ? 0.602 -3.467 7.965 1.00 95.56 130 LEU A C 1
ATOM 1032 O O . LEU A 1 130 ? 0.421 -2.969 6.862 1.00 95.56 130 LEU A O 1
ATOM 1036 N N . GLY A 1 131 ? 1.792 -3.410 8.562 1.00 94.50 131 GLY A N 1
ATOM 1037 C CA . GLY A 1 131 ? 2.952 -2.781 7.927 1.00 94.50 131 GLY A CA 1
ATOM 1038 C C . GLY A 1 131 ? 4.014 -2.304 8.912 1.00 94.50 131 GLY A C 1
ATOM 1039 O O . GLY A 1 131 ? 3.833 -2.339 10.134 1.00 94.50 131 GLY A O 1
ATOM 1040 N N . GLN A 1 132 ? 5.142 -1.841 8.379 1.00 92.88 132 GLN A N 1
ATOM 1041 C CA . GLN A 1 132 ? 6.281 -1.363 9.168 1.00 92.88 132 GLN A CA 1
ATOM 1042 C C . GLN A 1 132 ? 6.022 -0.048 9.905 1.00 92.88 132 GLN A C 1
ATOM 1044 O O . GLN A 1 132 ? 4.969 0.578 9.767 1.00 92.88 132 GLN A O 1
ATOM 1049 N N . SER A 1 133 ? 6.983 0.361 10.733 1.00 89.81 133 SER A N 1
ATOM 1050 C CA . SER A 1 133 ? 6.923 1.657 11.404 1.00 89.81 133 SER A CA 1
ATOM 1051 C C . SER A 1 133 ? 6.954 2.790 10.387 1.00 89.81 133 SER A C 1
ATOM 1053 O O . SER A 1 133 ? 7.642 2.706 9.375 1.00 89.81 133 SER A O 1
ATOM 1055 N N . GLY A 1 134 ? 6.163 3.833 10.632 1.00 90.62 134 GLY A N 1
ATOM 1056 C CA . GLY A 1 134 ? 6.148 5.030 9.793 1.00 90.62 134 GLY A CA 1
ATOM 1057 C C . GLY A 1 134 ? 5.459 4.896 8.431 1.00 90.62 134 GLY A C 1
ATOM 1058 O O . GLY A 1 134 ? 5.279 5.916 7.784 1.00 90.62 134 GLY A O 1
ATOM 1059 N N . VA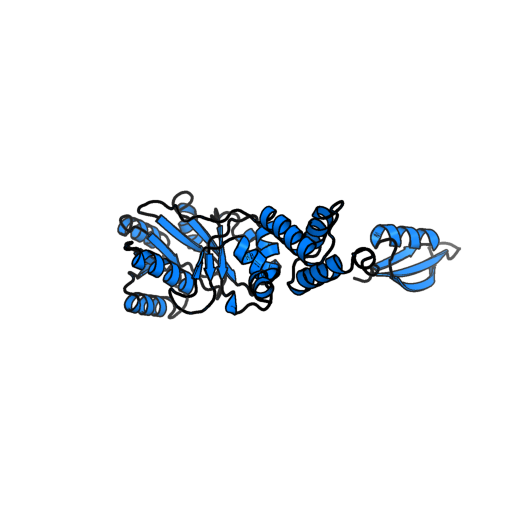L A 1 135 ? 4.986 3.717 8.004 1.00 95.00 135 VAL A N 1
ATOM 1060 C CA . VAL A 1 135 ? 4.336 3.547 6.678 1.00 95.00 135 VAL A CA 1
ATOM 1061 C C . VAL A 1 135 ? 2.946 4.192 6.564 1.00 95.00 135 VAL A C 1
ATOM 1063 O O . VAL A 1 135 ? 2.338 4.151 5.503 1.00 95.00 135 VAL A O 1
ATOM 1066 N N . GLY A 1 136 ? 2.412 4.775 7.641 1.00 95.50 136 GLY A N 1
ATOM 1067 C CA . GLY A 1 136 ? 1.134 5.497 7.615 1.00 95.50 136 GLY A CA 1
ATOM 1068 C C . GLY A 1 136 ? -0.114 4.672 7.956 1.00 95.50 136 GLY A C 1
ATOM 1069 O O . GLY A 1 136 ? -1.191 5.017 7.480 1.00 95.50 136 GLY A O 1
ATOM 1070 N N . LYS A 1 137 ? -0.005 3.615 8.779 1.00 96.06 137 LYS A N 1
ATOM 1071 C CA . LYS A 1 137 ? -1.155 2.803 9.255 1.00 96.06 137 LYS A CA 1
ATOM 1072 C C . LYS A 1 137 ? -2.233 3.643 9.940 1.00 96.06 137 LYS A C 1
ATOM 1074 O O . LYS A 1 137 ? -3.339 3.727 9.418 1.00 96.06 137 LYS A O 1
ATOM 1079 N N . THR A 1 138 ? -1.873 4.363 10.998 1.00 95.62 138 THR A N 1
ATOM 1080 C CA . THR A 1 138 ? -2.791 5.211 11.770 1.00 95.62 138 THR A CA 1
ATOM 1081 C C . THR A 1 138 ? -3.447 6.295 10.910 1.00 95.62 138 THR A C 1
ATOM 1083 O O . THR A 1 138 ? -4.665 6.456 10.926 1.00 95.62 138 THR A O 1
ATOM 1086 N N . THR A 1 139 ? -2.673 6.993 10.072 1.00 96.69 139 THR A N 1
ATOM 1087 C CA . THR A 1 139 ? -3.214 8.001 9.143 1.00 96.69 139 THR A CA 1
ATOM 1088 C C . THR A 1 139 ? -4.156 7.375 8.114 1.00 96.69 139 THR A C 1
ATOM 1090 O O . THR A 1 139 ? -5.196 7.945 7.799 1.00 96.69 139 THR A O 1
ATOM 1093 N N . THR A 1 140 ? -3.834 6.181 7.610 1.00 98.12 140 THR A N 1
ATOM 1094 C CA . THR A 1 140 ? -4.710 5.439 6.692 1.00 98.12 140 THR A CA 1
ATOM 1095 C C . THR A 1 140 ? -5.982 4.966 7.400 1.00 98.12 140 THR A C 1
ATOM 1097 O O . THR A 1 140 ? -7.053 5.019 6.801 1.00 98.12 140 THR A O 1
ATOM 1100 N N . ALA A 1 141 ? -5.905 4.572 8.676 1.00 98.00 141 ALA A N 1
ATOM 1101 C CA . ALA A 1 141 ? -7.073 4.214 9.479 1.00 98.00 141 ALA A CA 1
ATOM 1102 C C . ALA A 1 141 ? -8.040 5.394 9.613 1.00 98.00 141 ALA A C 1
ATOM 1104 O O . ALA A 1 141 ? -9.237 5.229 9.373 1.00 98.00 141 ALA A O 1
ATOM 1105 N N . LEU A 1 142 ? -7.517 6.588 9.910 1.00 98.25 142 LEU A N 1
ATOM 1106 C CA . LEU A 1 142 ? -8.296 7.826 9.951 1.00 98.25 142 LEU A CA 1
ATOM 1107 C C . LEU A 1 142 ? -8.926 8.132 8.585 1.00 98.25 142 LEU A C 1
ATOM 1109 O O . LEU A 1 142 ? -10.135 8.306 8.501 1.00 98.25 142 LEU A O 1
ATOM 1113 N N . LYS A 1 143 ? -8.143 8.093 7.502 1.00 98.25 143 LYS A N 1
ATOM 1114 C CA . LYS A 1 143 ? -8.612 8.326 6.123 1.00 98.25 143 LYS A CA 1
ATOM 1115 C C . LYS A 1 143 ? -9.760 7.408 5.714 1.00 98.25 143 LYS A C 1
ATOM 1117 O O . LYS A 1 143 ? -10.803 7.878 5.266 1.00 98.25 143 LYS A O 1
ATOM 1122 N N . LEU A 1 144 ? -9.586 6.097 5.886 1.00 96.88 144 LEU A N 1
ATOM 1123 C CA . LEU A 1 144 ? -10.612 5.111 5.543 1.00 96.88 144 LEU A CA 1
ATOM 1124 C C . LEU A 1 144 ? -11.867 5.279 6.404 1.00 96.88 144 LEU A C 1
ATOM 1126 O O . LEU A 1 144 ? -12.981 5.139 5.894 1.00 96.88 144 LEU A O 1
ATOM 1130 N N . SER A 1 145 ? -11.689 5.596 7.687 1.00 97.75 145 SER A N 1
ATOM 1131 C CA . SER A 1 145 ? -12.800 5.781 8.619 1.00 97.75 145 SER A CA 1
ATOM 1132 C C . SER A 1 145 ? -13.603 7.038 8.308 1.00 97.75 145 SER A C 1
ATOM 1134 O O . SER A 1 145 ? -14.828 6.965 8.236 1.00 97.75 145 SER A O 1
ATOM 1136 N N . THR A 1 146 ? -12.936 8.162 8.041 1.00 97.81 146 THR A N 1
ATOM 1137 C CA . THR A 1 146 ? -13.594 9.415 7.656 1.00 97.81 146 THR A CA 1
ATOM 1138 C C . THR A 1 146 ? -14.314 9.271 6.315 1.00 97.81 146 THR A C 1
ATOM 1140 O O . THR A 1 146 ? -15.498 9.579 6.245 1.00 97.81 146 THR A O 1
ATOM 1143 N N . LEU A 1 147 ? -13.688 8.670 5.290 1.00 95.31 147 LEU A N 1
ATOM 1144 C CA . LEU A 1 147 ? -14.358 8.405 4.005 1.00 95.31 147 LEU A CA 1
ATOM 1145 C C . LEU A 1 147 ? -15.609 7.526 4.135 1.00 95.31 147 LEU A C 1
ATOM 1147 O O . LEU A 1 147 ? -16.552 7.647 3.350 1.00 95.31 147 LEU A O 1
ATOM 1151 N N . ALA A 1 148 ? -15.599 6.564 5.059 1.00 94.81 148 ALA A N 1
ATOM 1152 C CA . ALA A 1 148 ? -16.764 5.731 5.322 1.00 94.81 148 ALA A CA 1
ATOM 1153 C C . ALA A 1 148 ? -17.844 6.524 6.073 1.00 94.81 148 ALA A C 1
ATOM 1155 O O . ALA A 1 148 ? -19.015 6.457 5.695 1.00 94.81 148 ALA A O 1
ATOM 1156 N N . LYS A 1 149 ? -17.453 7.316 7.077 1.00 96.31 149 LYS A N 1
ATOM 1157 C CA . LYS A 1 149 ? -18.359 8.190 7.829 1.00 96.31 149 LYS A CA 1
ATOM 1158 C C . LYS A 1 149 ? -19.051 9.217 6.929 1.00 96.31 149 LYS A C 1
ATOM 1160 O O . LYS A 1 149 ? -20.265 9.361 7.022 1.00 96.31 149 LYS A O 1
ATOM 1165 N N . GLU A 1 150 ? -18.328 9.861 6.014 1.00 95.25 150 GLU A N 1
ATOM 1166 C CA . GLU A 1 150 ? -18.887 10.806 5.029 1.00 95.25 150 GLU A CA 1
ATOM 1167 C C . GLU A 1 150 ? -19.938 10.158 4.116 1.00 95.25 150 GLU A C 1
ATOM 1169 O O . GLU A 1 150 ? -20.838 10.824 3.614 1.00 95.25 150 GLU A O 1
ATOM 1174 N N . LYS A 1 151 ? -19.879 8.832 3.947 1.00 93.69 151 LYS A N 1
ATOM 1175 C CA . LYS A 1 151 ? -20.890 8.032 3.236 1.00 93.69 151 LYS A CA 1
ATOM 1176 C C . LYS A 1 151 ? -22.018 7.539 4.149 1.00 93.69 151 LYS A C 1
ATOM 1178 O O . LYS A 1 151 ? -22.719 6.591 3.795 1.00 93.69 151 LYS A O 1
ATOM 1183 N N . GLY A 1 152 ? -22.160 8.125 5.336 1.00 94.88 152 GLY A N 1
ATOM 1184 C CA . GLY A 1 152 ? -23.179 7.784 6.327 1.00 94.88 152 GLY A CA 1
ATOM 1185 C C . GLY A 1 152 ? -22.948 6.455 7.051 1.00 94.88 152 GLY A C 1
ATOM 1186 O O . GLY A 1 152 ? -23.880 5.929 7.655 1.00 94.88 152 GLY A O 1
ATOM 1187 N N . LYS A 1 153 ? -21.744 5.868 6.983 1.00 95.06 153 LYS A N 1
ATOM 1188 C CA . LYS A 1 153 ? -21.439 4.606 7.675 1.00 95.06 153 LYS A CA 1
ATOM 1189 C C . LYS A 1 153 ? -21.083 4.851 9.137 1.00 95.06 153 LYS A C 1
ATOM 1191 O O . LYS A 1 153 ? -20.356 5.783 9.469 1.00 95.06 153 LYS A O 1
ATOM 1196 N N . ARG A 1 154 ? -21.535 3.959 10.016 1.00 96.56 154 ARG A N 1
ATOM 1197 C CA . ARG A 1 154 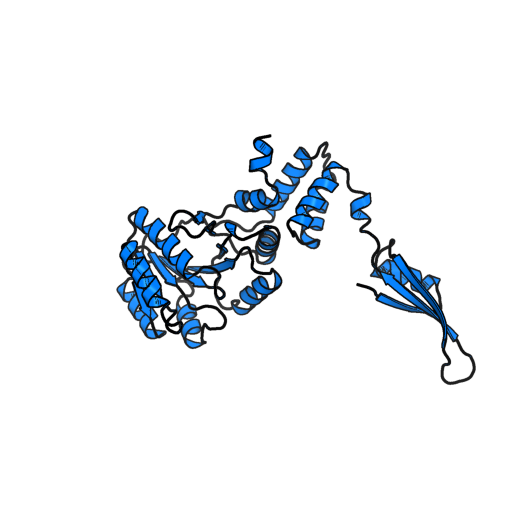? -21.125 3.920 11.423 1.00 96.56 154 ARG A CA 1
ATOM 1198 C C . ARG A 1 154 ? -19.774 3.223 11.514 1.00 96.56 154 ARG A C 1
ATOM 1200 O O . ARG A 1 154 ? -19.666 2.046 11.172 1.00 96.56 154 ARG A O 1
ATOM 1207 N N . VAL A 1 155 ? -18.766 3.940 11.997 1.00 97.19 155 VAL A N 1
ATOM 1208 C CA . VAL A 1 155 ? -17.378 3.462 12.044 1.00 97.19 155 VAL A CA 1
ATOM 1209 C C . VAL A 1 155 ? -16.863 3.430 13.482 1.00 97.19 155 VAL A C 1
ATOM 1211 O O . VAL A 1 155 ? -17.328 4.201 14.325 1.00 97.19 155 VAL A O 1
ATOM 1214 N N . VAL A 1 156 ? -15.922 2.529 13.754 1.00 98.31 156 VAL A N 1
ATOM 1215 C CA . VAL A 1 156 ? -15.053 2.558 14.937 1.00 98.31 156 VAL A CA 1
ATOM 1216 C C . VAL A 1 156 ? -13.623 2.197 14.531 1.00 98.31 156 VAL A C 1
ATOM 1218 O O . VAL A 1 156 ? -13.416 1.336 13.668 1.00 98.31 156 VAL A O 1
ATOM 1221 N N . ILE A 1 157 ? -12.644 2.851 15.151 1.00 98.56 157 ILE A N 1
ATOM 1222 C CA . ILE A 1 157 ? -11.229 2.488 15.062 1.00 98.56 157 ILE A CA 1
ATOM 1223 C C . ILE A 1 157 ? -10.838 1.762 16.348 1.00 98.56 157 ILE A C 1
ATOM 1225 O O . ILE A 1 157 ? -11.089 2.260 17.441 1.00 98.56 157 ILE A O 1
ATOM 1229 N N . ILE A 1 158 ? -10.196 0.604 16.224 1.00 97.69 158 ILE A N 1
ATOM 1230 C CA . ILE A 1 158 ? -9.604 -0.129 17.344 1.00 97.69 158 ILE A CA 1
ATOM 1231 C C . ILE A 1 158 ? -8.088 -0.100 17.166 1.00 97.69 158 ILE A C 1
ATOM 1233 O O . ILE A 1 158 ? -7.567 -0.643 16.192 1.00 97.69 158 ILE A O 1
ATOM 1237 N N . SER A 1 159 ? -7.374 0.525 18.097 1.00 95.44 159 SER A N 1
ATOM 1238 C CA . SER A 1 159 ? -5.913 0.508 18.112 1.00 95.44 159 SER A CA 1
ATOM 1239 C C . SER A 1 159 ? -5.389 -0.708 18.870 1.00 95.44 159 SER A C 1
ATOM 1241 O O . SER A 1 159 ? -5.864 -1.021 19.961 1.00 95.44 159 SER A O 1
ATOM 1243 N N . LEU A 1 160 ? -4.378 -1.367 18.303 1.00 92.56 160 LEU A N 1
ATOM 1244 C CA . LEU A 1 160 ? -3.529 -2.349 18.987 1.00 92.56 160 LEU A CA 1
ATOM 1245 C C . LEU A 1 160 ? -2.138 -1.781 19.314 1.00 92.56 160 LEU A C 1
ATOM 1247 O O . LEU A 1 160 ? -1.272 -2.522 19.794 1.00 92.56 160 LEU A O 1
ATOM 1251 N N . ASP A 1 161 ? -1.884 -0.499 19.032 1.00 87.00 161 ASP A N 1
ATOM 1252 C CA . AS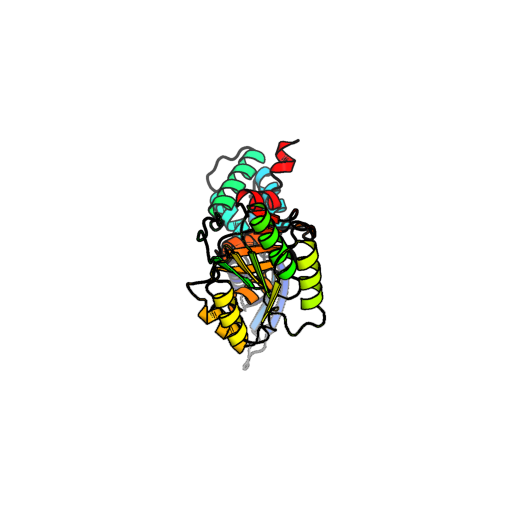P A 1 161 ? -0.611 0.173 19.315 1.00 87.00 161 ASP A CA 1
ATOM 1253 C C . ASP A 1 161 ? -0.572 0.697 20.758 1.00 87.00 161 ASP A C 1
ATOM 1255 O O . ASP A 1 161 ? -0.635 1.895 21.020 1.00 87.00 161 ASP A O 1
ATOM 1259 N N . SER A 1 162 ? -0.507 -0.238 21.706 1.00 81.75 162 SER A N 1
ATOM 1260 C CA . SER A 1 162 ? -0.507 0.043 23.148 1.00 81.75 162 SER A CA 1
ATOM 1261 C C . SER A 1 162 ? 0.882 0.327 23.736 1.00 81.75 162 SER A C 1
ATOM 1263 O O . SER A 1 162 ? 0.982 0.679 24.905 1.00 81.75 162 SER A O 1
ATOM 1265 N N . GLU A 1 163 ? 1.962 0.119 22.975 1.00 78.19 163 GLU A N 1
ATOM 1266 C CA . GLU A 1 163 ? 3.343 0.196 23.493 1.00 78.19 163 GLU A CA 1
ATOM 1267 C C . GLU A 1 163 ? 4.044 1.512 23.143 1.00 78.19 163 GLU A C 1
ATOM 1269 O O . GLU A 1 163 ? 5.016 1.902 23.791 1.00 78.19 163 GLU A O 1
ATOM 1274 N N . ARG A 1 164 ? 3.567 2.216 22.113 1.00 82.94 164 ARG A N 1
ATOM 1275 C CA . ARG A 1 164 ? 4.154 3.480 21.685 1.00 82.94 164 ARG A CA 1
ATOM 1276 C C . ARG A 1 164 ? 3.541 4.633 22.474 1.00 82.94 164 ARG A C 1
ATOM 1278 O O . ARG A 1 164 ? 2.404 5.029 22.226 1.00 82.94 164 ARG A O 1
ATOM 1285 N N . ILE A 1 165 ? 4.334 5.193 23.385 1.00 82.94 165 ILE A N 1
ATOM 1286 C CA . ILE A 1 165 ? 3.957 6.333 24.234 1.00 82.94 165 ILE A CA 1
ATOM 1287 C C . ILE A 1 165 ? 3.348 7.454 23.378 1.00 82.94 165 ILE A C 1
ATOM 1289 O O . ILE A 1 165 ? 3.957 7.890 22.398 1.00 82.94 165 ILE A O 1
ATOM 1293 N N . GLY A 1 166 ? 2.144 7.906 23.739 1.00 85.56 166 GLY A N 1
ATOM 1294 C CA . GLY A 1 166 ? 1.446 9.016 23.084 1.00 85.56 166 GLY A CA 1
ATOM 1295 C C . GLY A 1 166 ? 0.752 8.679 21.757 1.00 85.56 166 GLY A C 1
ATOM 1296 O O . GLY A 1 166 ? 0.025 9.521 21.230 1.00 85.56 166 GLY A O 1
ATOM 1297 N N . SER A 1 167 ? 0.965 7.484 21.188 1.00 86.88 167 SER A N 1
ATOM 1298 C CA . SER A 1 167 ? 0.395 7.097 19.884 1.00 86.88 167 SER A CA 1
ATOM 1299 C C . SER A 1 167 ? -1.130 7.007 19.954 1.00 86.88 167 SER A C 1
ATOM 1301 O O . SER A 1 167 ? -1.840 7.563 19.111 1.00 86.88 167 SER A O 1
ATOM 1303 N N . PHE A 1 168 ? -1.643 6.365 21.007 1.00 92.50 168 PHE A N 1
ATOM 1304 C CA . PHE A 1 168 ? -3.078 6.226 21.216 1.00 92.50 168 PHE A CA 1
ATOM 1305 C C . PHE A 1 168 ? -3.746 7.558 21.569 1.00 92.50 168 PHE A C 1
ATOM 1307 O O . PHE A 1 168 ? -4.806 7.865 21.031 1.00 92.50 168 PHE A O 1
ATOM 1314 N N . GLU A 1 169 ? -3.130 8.378 22.420 1.00 94.06 169 GLU A N 1
ATOM 1315 C CA . GLU A 1 169 ? -3.648 9.697 22.791 1.00 94.06 169 GLU A CA 1
ATOM 1316 C C . GLU A 1 169 ? -3.776 10.605 21.567 1.00 94.06 169 GLU A C 1
ATOM 1318 O O . GLU A 1 169 ? -4.794 11.280 21.399 1.00 94.06 169 GLU A O 1
ATOM 1323 N N . LEU A 1 170 ? -2.781 10.572 20.675 1.00 92.56 170 LEU A N 1
ATOM 1324 C CA . LEU A 1 170 ? -2.817 11.305 19.417 1.00 92.56 170 LEU A CA 1
ATOM 1325 C C . LEU A 1 170 ? -3.940 10.797 18.505 1.00 92.56 170 LEU A C 1
ATOM 1327 O O . LEU A 1 170 ? -4.723 11.599 17.994 1.00 92.56 170 LEU A O 1
ATOM 1331 N N . LEU A 1 171 ? -4.062 9.477 18.328 1.00 95.56 171 LEU A N 1
ATOM 1332 C CA . LEU A 1 171 ? -5.150 8.887 17.546 1.00 95.56 171 LEU A CA 1
ATOM 1333 C C . LEU A 1 171 ? -6.524 9.251 18.131 1.00 95.56 171 LEU A C 1
ATOM 1335 O O . LEU A 1 171 ? -7.434 9.594 17.381 1.00 95.56 171 LEU A O 1
ATOM 1339 N N . LYS A 1 172 ? -6.674 9.238 19.458 1.00 96.56 172 LYS A N 1
ATOM 1340 C CA . LYS A 1 172 ? -7.906 9.623 20.154 1.00 96.56 172 LYS A CA 1
ATOM 1341 C C . LYS A 1 172 ? -8.227 11.108 19.975 1.00 96.56 172 LYS A C 1
ATOM 1343 O O . LYS A 1 172 ? -9.393 11.452 19.793 1.00 96.56 172 LYS A O 1
ATOM 1348 N N . LEU A 1 173 ? -7.220 11.985 19.983 1.00 96.50 173 LEU A N 1
ATOM 1349 C CA . LEU A 1 173 ? -7.392 13.412 19.695 1.00 96.50 173 LEU A CA 1
ATOM 1350 C C . LEU A 1 173 ? -7.889 13.630 18.261 1.00 96.50 173 LEU A C 1
ATOM 1352 O O . LEU A 1 173 ? -8.892 14.315 18.067 1.00 96.50 173 LEU A O 1
ATOM 1356 N N . TYR A 1 174 ? -7.244 13.003 17.273 1.00 96.12 174 TYR A N 1
ATOM 1357 C CA . TYR A 1 174 ? -7.708 13.049 15.883 1.00 96.12 174 TYR A CA 1
ATOM 1358 C C . TYR A 1 174 ? -9.109 12.460 15.732 1.00 96.12 174 TYR A C 1
ATOM 1360 O O . TYR A 1 174 ? -9.947 13.046 15.053 1.00 96.12 174 TYR A O 1
ATOM 1368 N N . GLY A 1 175 ? -9.387 11.344 16.408 1.00 97.25 175 GLY A N 1
ATOM 1369 C CA . GLY A 1 175 ? -10.710 10.737 16.462 1.00 97.25 175 GLY A CA 1
ATOM 1370 C C . GLY A 1 175 ? -11.762 11.707 16.986 1.00 97.25 175 GLY A C 1
ATOM 1371 O O . GLY A 1 175 ? -12.808 11.848 16.372 1.00 97.25 175 GLY A O 1
ATOM 1372 N N . LYS A 1 176 ? -11.471 12.462 18.050 1.00 97.44 176 LYS A N 1
ATOM 1373 C CA . LYS A 1 176 ? -12.381 13.496 18.563 1.00 97.44 176 LYS A CA 1
ATOM 1374 C C . LYS A 1 176 ? -12.632 14.606 17.539 1.00 97.44 176 LYS A C 1
ATOM 1376 O O . LYS A 1 176 ? -13.783 14.979 17.347 1.00 97.44 176 LYS A O 1
ATOM 1381 N N . VAL A 1 177 ? -11.582 15.113 16.888 1.00 97.00 177 VAL A N 1
ATOM 1382 C CA . VAL A 1 177 ? -11.689 16.179 15.870 1.00 97.00 177 VAL A CA 1
ATOM 1383 C C . VAL A 1 177 ? -12.511 15.722 14.664 1.00 97.00 177 VAL A C 1
ATOM 1385 O O . VAL A 1 177 ? -13.340 16.471 14.164 1.00 97.00 177 VAL A O 1
ATOM 1388 N N . LEU A 1 178 ? -12.308 14.483 14.222 1.00 96.56 178 LEU A N 1
ATOM 1389 C CA . LEU A 1 178 ? -13.015 13.879 13.090 1.00 96.56 178 LEU A CA 1
ATOM 1390 C C . LEU A 1 178 ? -14.342 13.223 13.505 1.00 96.56 178 LEU A C 1
ATOM 1392 O O . LEU A 1 178 ? -15.036 12.630 12.671 1.00 96.56 178 LEU A O 1
ATOM 1396 N N . GLU A 1 179 ? -14.696 13.320 14.795 1.00 97.50 179 GLU A N 1
ATOM 1397 C CA . GLU A 1 179 ? -15.876 12.704 15.403 1.00 97.50 179 GLU A CA 1
ATOM 1398 C C . GLU A 1 179 ? -16.001 11.205 15.026 1.00 97.50 179 GLU A C 1
ATOM 1400 O O . GLU A 1 179 ? -17.036 10.723 14.550 1.00 97.50 179 GLU A O 1
ATOM 1405 N N . LEU A 1 180 ? -14.898 10.477 15.183 1.00 98.00 180 LEU A N 1
ATOM 1406 C CA . LEU A 1 180 ? -14.772 9.034 15.034 1.00 98.00 180 LEU A CA 1
ATOM 1407 C C . LEU A 1 180 ? -14.654 8.389 16.416 1.00 98.00 180 LEU A C 1
ATOM 1409 O O . LEU A 1 180 ? -13.931 8.872 17.288 1.00 98.00 180 LEU A O 1
ATOM 1413 N N . GLU A 1 181 ? -15.335 7.261 16.603 1.00 98.00 181 GLU A N 1
ATOM 1414 C CA . GLU A 1 181 ? -15.174 6.446 17.806 1.00 98.00 181 GLU A CA 1
ATOM 1415 C C . GLU A 1 181 ? -13.834 5.703 17.748 1.00 98.00 181 GLU A C 1
ATOM 1417 O O . GLU A 1 181 ? -13.529 5.049 16.747 1.00 98.00 181 GLU A O 1
ATOM 1422 N N . VAL A 1 182 ? -13.031 5.819 18.808 1.00 98.19 182 VAL A N 1
ATOM 1423 C CA . VAL A 1 182 ? -11.701 5.208 18.909 1.00 98.19 182 VAL A CA 1
ATOM 1424 C C . VAL A 1 182 ? -11.588 4.451 20.227 1.00 98.19 182 VAL A C 1
ATOM 1426 O O . VAL A 1 182 ? -11.801 5.027 21.293 1.00 98.19 182 VAL A O 1
ATOM 1429 N N . GLU A 1 183 ? -11.194 3.186 20.143 1.00 97.62 183 GLU A N 1
ATOM 1430 C CA . GLU A 1 183 ? -10.999 2.276 21.272 1.00 97.62 183 GLU A CA 1
ATOM 1431 C C . GLU A 1 183 ? -9.565 1.722 21.275 1.00 97.62 183 GLU A C 1
ATOM 1433 O O . GLU A 1 183 ? -8.916 1.627 20.228 1.00 97.62 183 GLU A O 1
ATOM 1438 N N . LEU A 1 184 ? -9.066 1.345 22.452 1.00 95.31 184 LEU A N 1
ATOM 1439 C CA . LEU A 1 184 ? -7.766 0.690 22.626 1.00 95.31 184 LEU A CA 1
ATOM 1440 C C . LEU A 1 184 ? -7.978 -0.749 23.087 1.00 95.31 184 LEU A C 1
ATOM 1442 O O . LEU A 1 184 ? -8.740 -0.982 24.021 1.00 95.31 184 LEU A O 1
ATOM 1446 N N . ALA A 1 185 ? -7.266 -1.689 22.471 1.00 93.25 185 ALA A N 1
ATOM 1447 C CA . ALA A 1 185 ? -7.091 -3.032 23.011 1.00 93.25 185 ALA A CA 1
ATOM 1448 C C . ALA A 1 185 ? -5.618 -3.245 23.379 1.00 93.25 185 ALA A C 1
ATOM 1450 O O . ALA A 1 185 ? -4.731 -3.244 22.518 1.00 93.25 185 ALA A O 1
ATOM 1451 N N . PHE A 1 186 ? -5.362 -3.447 24.669 1.00 86.12 186 PHE A N 1
ATOM 1452 C CA . PHE A 1 186 ? -4.049 -3.794 25.204 1.00 86.12 186 PHE A CA 1
ATOM 1453 C C . PHE A 1 186 ? -3.701 -5.250 24.885 1.00 86.12 186 PHE A C 1
ATOM 1455 O O . PHE A 1 186 ? -2.566 -5.552 24.500 1.00 86.12 186 PHE A O 1
ATOM 1462 N N . GLU A 1 187 ? -4.698 -6.135 24.968 1.00 84.06 187 GLU A N 1
ATOM 1463 C CA . GLU A 1 187 ? -4.532 -7.583 24.854 1.00 84.06 187 GLU A CA 1
ATOM 1464 C C . GLU A 1 187 ? -5.428 -8.227 23.786 1.00 84.06 187 GLU A C 1
ATOM 1466 O O . GLU A 1 187 ? -6.445 -7.683 23.353 1.00 84.06 187 GLU A O 1
ATOM 1471 N N . ALA A 1 188 ? -5.066 -9.453 23.394 1.00 80.38 188 ALA A N 1
ATOM 1472 C CA . ALA A 1 188 ? -5.807 -10.273 22.434 1.00 80.38 188 ALA A CA 1
ATOM 1473 C C . ALA A 1 188 ? -7.293 -10.453 22.806 1.00 80.38 188 ALA A C 1
ATOM 1475 O O . ALA A 1 188 ? -8.177 -10.343 21.956 1.00 80.38 188 ALA A O 1
ATOM 1476 N N . MET A 1 189 ? -7.576 -10.703 24.088 1.00 86.50 189 MET A N 1
ATOM 1477 C CA . MET A 1 189 ? -8.941 -10.910 24.581 1.00 86.50 189 MET A CA 1
ATOM 1478 C C . MET A 1 189 ? -9.788 -9.633 24.469 1.00 86.50 189 MET A C 1
ATOM 1480 O O . MET A 1 189 ? -10.987 -9.697 24.195 1.00 86.50 189 MET A O 1
ATOM 1484 N N . GLU A 1 190 ? -9.180 -8.462 24.661 1.00 92.69 190 GLU A N 1
ATOM 1485 C CA . GLU A 1 190 ? -9.874 -7.178 24.546 1.00 92.69 190 GLU A CA 1
ATOM 1486 C C . GLU A 1 190 ? -10.262 -6.869 23.104 1.00 92.69 190 GLU A C 1
ATOM 1488 O O . GLU A 1 190 ? -11.378 -6.403 22.873 1.00 92.69 190 GLU A O 1
ATOM 1493 N N . LEU A 1 191 ? -9.409 -7.211 22.129 1.00 93.50 191 LEU A N 1
ATOM 1494 C CA . LEU A 1 191 ? -9.762 -7.090 20.714 1.00 93.50 191 LEU A CA 1
ATOM 1495 C C . LEU A 1 191 ? -11.042 -7.878 20.407 1.00 93.50 191 LEU A C 1
ATOM 1497 O O . LEU A 1 191 ? -11.979 -7.317 19.844 1.00 93.50 191 LEU A O 1
ATOM 1501 N N . GLN A 1 192 ? -11.132 -9.143 20.831 1.00 92.94 192 GLN A N 1
ATOM 1502 C CA . GLN A 1 192 ? -12.330 -9.962 20.599 1.00 92.94 192 GLN A CA 1
ATOM 1503 C C . GLN A 1 192 ? -13.583 -9.358 21.257 1.00 92.94 192 GLN A C 1
ATOM 1505 O O . GLN A 1 192 ? -14.651 -9.307 20.639 1.00 92.94 192 GLN A O 1
ATOM 1510 N N . LYS A 1 193 ? -13.457 -8.838 22.486 1.00 95.25 193 LYS A N 1
ATOM 1511 C CA . LYS A 1 193 ? -14.556 -8.151 23.188 1.00 95.25 193 LYS A CA 1
ATOM 1512 C C . LYS A 1 193 ? -15.020 -6.899 22.441 1.00 95.25 193 LYS A C 1
ATOM 1514 O O . LYS A 1 193 ? -16.224 -6.713 22.270 1.00 95.25 193 LYS A O 1
ATOM 1519 N N . LEU A 1 194 ? -14.094 -6.065 21.967 1.00 96.88 194 LEU A N 1
ATOM 1520 C CA . LEU A 1 194 ? -14.417 -4.852 21.211 1.00 96.88 194 LEU A CA 1
ATOM 1521 C C . LEU A 1 194 ? -15.048 -5.175 19.852 1.00 96.88 194 LEU A C 1
ATOM 1523 O O . LEU A 1 194 ? -16.032 -4.543 19.472 1.00 96.88 194 LEU A O 1
ATOM 1527 N N . LEU A 1 195 ? -14.555 -6.196 19.147 1.00 95.44 195 LEU A N 1
ATOM 1528 C CA . LEU A 1 195 ? -15.168 -6.662 17.901 1.00 95.44 195 LEU A CA 1
ATOM 1529 C C . LEU A 1 195 ? -16.617 -7.115 18.121 1.00 95.44 195 LEU A C 1
ATOM 1531 O O . LEU A 1 195 ? -17.493 -6.778 17.325 1.00 95.44 195 LEU A O 1
ATOM 1535 N N . LEU A 1 196 ? -16.897 -7.821 19.222 1.00 94.38 196 LEU A N 1
ATOM 1536 C CA . LEU A 1 196 ? -18.257 -8.233 19.573 1.00 94.38 196 LEU A CA 1
ATOM 1537 C C . LEU A 1 196 ? -19.145 -7.047 19.984 1.00 94.38 196 LEU A C 1
ATOM 1539 O O . LEU A 1 196 ? -20.314 -7.009 19.589 1.00 94.38 196 LEU A O 1
ATOM 1543 N N . LYS A 1 197 ? -18.595 -6.095 20.754 1.00 96.81 197 LYS A N 1
ATOM 1544 C CA . LYS A 1 197 ? -19.260 -4.849 21.181 1.00 96.81 197 LYS A CA 1
ATOM 1545 C C . LYS A 1 197 ? -19.680 -4.006 19.978 1.00 96.81 197 LYS A C 1
ATOM 1547 O O . LYS A 1 197 ? -20.785 -3.473 19.956 1.00 96.81 197 LYS A O 1
ATOM 1552 N N . HIS A 1 198 ? -18.821 -3.913 18.967 1.00 96.31 198 HIS A N 1
ATOM 1553 C CA . HIS A 1 198 ? -19.019 -3.046 17.809 1.00 96.31 198 HIS A CA 1
ATOM 1554 C C . HIS A 1 198 ? -19.500 -3.774 16.550 1.00 96.31 198 HIS A C 1
ATOM 1556 O O . HIS A 1 198 ? -19.505 -3.172 15.482 1.00 96.31 198 HIS A O 1
ATOM 1562 N N . ARG A 1 199 ? -19.949 -5.032 16.644 1.00 93.50 199 ARG A N 1
ATOM 1563 C CA . ARG A 1 199 ? -20.373 -5.837 15.479 1.00 93.50 199 ARG A CA 1
ATOM 1564 C C . ARG A 1 199 ? -21.466 -5.194 14.614 1.00 93.50 199 ARG A C 1
ATOM 1566 O O . ARG A 1 199 ? -21.542 -5.486 13.429 1.00 93.50 199 ARG A O 1
ATOM 1573 N N . GLU A 1 200 ? -22.289 -4.329 15.209 1.00 93.19 200 GLU A N 1
ATOM 1574 C CA . GLU A 1 200 ? -23.363 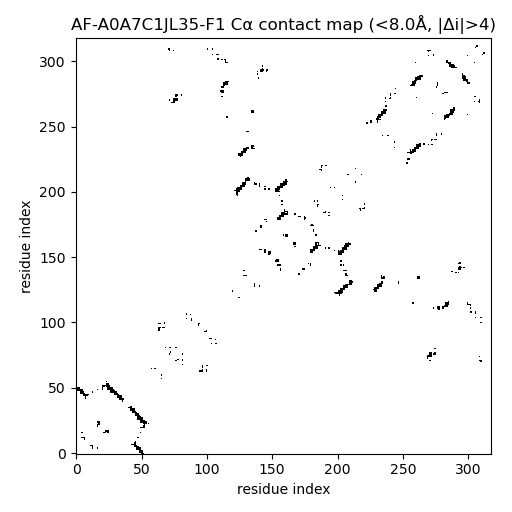-3.601 14.523 1.00 93.19 200 GLU A CA 1
ATOM 1575 C C . GLU A 1 200 ? -22.844 -2.391 13.733 1.00 93.19 200 GLU A C 1
ATOM 1577 O O . GLU A 1 200 ? -23.601 -1.791 12.974 1.00 93.19 200 GLU A O 1
ATOM 1582 N N . LYS A 1 201 ? -21.580 -1.984 13.917 1.00 95.75 201 LYS A N 1
ATOM 1583 C CA . LYS A 1 201 ? -20.945 -0.934 13.112 1.00 95.75 201 LYS A CA 1
ATOM 1584 C C . LYS A 1 201 ? -20.778 -1.426 11.681 1.00 95.75 201 LYS A C 1
ATOM 1586 O O . LYS A 1 201 ? -20.539 -2.603 11.420 1.00 95.75 201 LYS A O 1
ATOM 1591 N N . ASP A 1 202 ? -20.861 -0.502 10.736 1.00 95.62 202 ASP A N 1
ATOM 1592 C CA . ASP A 1 202 ? -20.754 -0.852 9.326 1.00 95.62 202 ASP A CA 1
ATOM 1593 C C . ASP A 1 202 ? -19.296 -1.126 8.925 1.00 95.62 202 ASP A C 1
ATOM 1595 O O . ASP A 1 202 ? -19.031 -1.967 8.064 1.00 95.62 202 ASP A O 1
ATOM 1599 N N . LEU A 1 203 ? -18.351 -0.448 9.589 1.00 96.25 203 LEU A N 1
ATOM 1600 C CA . LEU A 1 203 ? -16.913 -0.624 9.419 1.00 96.25 203 LEU A CA 1
ATOM 1601 C C . LEU A 1 203 ? -16.193 -0.600 10.774 1.00 96.25 203 LEU A C 1
ATOM 1603 O O . LEU A 1 203 ? -16.363 0.326 11.565 1.00 96.25 203 LEU A O 1
ATOM 1607 N N . ILE A 1 204 ? -15.336 -1.591 10.996 1.00 97.81 204 ILE A N 1
ATOM 1608 C CA . ILE A 1 204 ? -14.376 -1.640 12.096 1.00 97.81 204 ILE A CA 1
ATOM 1609 C C . ILE A 1 204 ? -12.977 -1.601 11.483 1.00 97.81 204 ILE A C 1
ATOM 1611 O O . ILE A 1 204 ? -12.617 -2.501 10.720 1.00 97.81 204 ILE A O 1
ATOM 1615 N N . VAL A 1 205 ? -12.188 -0.575 11.801 1.00 98.00 205 VAL A N 1
ATOM 1616 C CA . VAL A 1 205 ? -10.797 -0.458 11.340 1.00 98.00 205 VAL A CA 1
ATOM 1617 C C . VAL A 1 205 ? -9.854 -0.770 12.492 1.00 98.00 205 VAL A C 1
ATOM 1619 O O . VAL A 1 205 ? -9.866 -0.088 13.510 1.00 98.00 205 VAL A O 1
ATOM 1622 N N . VAL A 1 206 ? -9.023 -1.794 12.333 1.00 97.25 206 VAL A N 1
ATOM 1623 C CA . VAL A 1 206 ? -8.014 -2.200 13.311 1.00 97.25 206 VAL A CA 1
ATOM 1624 C C . VAL A 1 206 ? -6.662 -1.617 12.897 1.00 97.25 206 VAL A C 1
ATOM 1626 O O . VAL A 1 206 ? -6.062 -2.065 11.914 1.00 97.25 206 VAL A O 1
ATOM 1629 N N . ASP A 1 207 ? -6.193 -0.613 13.641 1.00 95.88 207 ASP A N 1
ATOM 1630 C CA . ASP A 1 207 ? -4.857 -0.021 13.499 1.00 95.88 207 ASP A CA 1
ATOM 1631 C C . ASP A 1 207 ? -3.859 -0.835 14.328 1.00 95.88 207 ASP A C 1
ATOM 1633 O O . ASP A 1 207 ? -3.930 -0.860 15.558 1.00 95.88 207 ASP A O 1
ATOM 1637 N N . THR A 1 208 ? -2.955 -1.567 13.673 1.00 93.00 208 THR A N 1
ATOM 1638 C CA . THR A 1 208 ? -2.020 -2.442 14.388 1.00 93.00 208 THR A CA 1
ATOM 1639 C C . THR A 1 208 ? -0.733 -1.720 14.763 1.00 93.00 208 THR A C 1
ATOM 1641 O O . THR A 1 208 ? -0.288 -0.794 14.081 1.00 93.00 208 THR A O 1
ATOM 1644 N N . CYS A 1 209 ? -0.032 -2.231 15.778 1.00 87.31 209 CYS A N 1
ATOM 1645 C CA . CYS A 1 209 ? 1.365 -1.866 15.977 1.00 87.31 209 CYS A CA 1
ATOM 1646 C C . CYS A 1 209 ? 2.221 -2.277 14.760 1.00 87.31 209 CYS A C 1
ATOM 1648 O O . CYS A 1 209 ? 1.821 -3.056 13.887 1.00 87.31 209 CYS A O 1
ATOM 1650 N N . SER A 1 210 ? 3.408 -1.689 14.669 1.00 85.44 210 SER A N 1
ATOM 1651 C CA . SER A 1 210 ? 4.302 -1.865 13.525 1.00 85.44 210 SER A CA 1
ATOM 1652 C C . SER A 1 210 ? 5.075 -3.178 13.581 1.00 85.44 210 SER A C 1
ATOM 1654 O O . SER A 1 210 ? 5.499 -3.591 14.653 1.00 85.44 210 SER A O 1
ATOM 1656 N N . PHE A 1 211 ? 5.378 -3.795 12.437 1.00 76.81 211 PHE A N 1
ATOM 1657 C CA . PHE A 1 211 ? 6.381 -4.870 12.402 1.00 76.81 211 PHE A CA 1
ATOM 1658 C C . PHE A 1 211 ? 7.794 -4.320 12.667 1.00 76.81 211 PHE A C 1
ATOM 1660 O O . PHE A 1 211 ? 8.099 -3.227 12.181 1.00 76.81 211 PHE A O 1
ATOM 1667 N N . PRO A 1 212 ? 8.670 -5.058 13.384 1.00 70.62 212 PRO A N 1
ATOM 1668 C CA . PRO A 1 212 ? 8.486 -6.399 13.963 1.00 70.62 212 PRO A CA 1
ATOM 1669 C C . PRO A 1 212 ? 7.854 -6.427 15.374 1.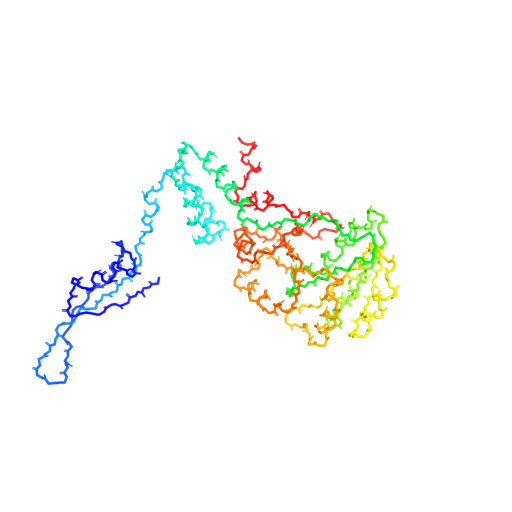00 70.62 212 PRO A C 1
ATOM 1671 O O . PRO A 1 212 ? 7.820 -7.482 15.994 1.00 70.62 212 PRO A O 1
ATOM 1674 N N . PHE A 1 213 ? 7.349 -5.305 15.888 1.00 75.19 213 PHE A N 1
ATOM 1675 C CA . PHE A 1 213 ? 6.794 -5.184 17.246 1.00 75.19 213 PHE A CA 1
ATOM 1676 C C . PHE A 1 213 ? 5.421 -5.854 17.437 1.00 75.19 213 PHE A C 1
ATOM 1678 O O . PHE A 1 213 ? 4.882 -5.866 18.543 1.00 75.19 213 PHE A O 1
ATOM 1685 N N . LEU A 1 214 ? 4.845 -6.450 16.387 1.00 77.69 214 LEU A N 1
ATOM 1686 C CA . LEU A 1 214 ? 3.669 -7.304 16.524 1.00 77.69 214 LEU A CA 1
ATOM 1687 C C . LEU A 1 214 ? 4.061 -8.623 17.208 1.00 77.69 214 LEU A C 1
ATOM 1689 O O . LEU A 1 214 ? 4.476 -9.587 16.564 1.00 77.69 214 LEU A O 1
ATOM 1693 N N . LYS A 1 215 ? 3.937 -8.645 18.539 1.00 81.50 215 LYS A N 1
ATOM 1694 C CA . LYS A 1 215 ? 4.194 -9.821 19.381 1.00 81.50 215 LYS A CA 1
ATOM 1695 C C . LYS A 1 215 ? 3.318 -11.010 18.970 1.00 81.50 215 LYS A C 1
ATOM 1697 O O . LYS A 1 215 ? 2.202 -10.842 18.474 1.00 81.50 215 LYS A O 1
ATOM 1702 N N . ARG A 1 216 ? 3.804 -12.227 19.253 1.00 81.81 216 ARG A N 1
ATOM 1703 C CA . ARG A 1 216 ? 3.135 -13.497 18.904 1.00 81.81 216 ARG A CA 1
ATOM 1704 C C . ARG A 1 216 ? 1.681 -13.572 19.379 1.00 81.81 216 ARG A C 1
ATOM 1706 O O . ARG A 1 216 ? 0.847 -14.107 18.662 1.00 81.81 216 ARG A O 1
ATOM 1713 N N . GLU A 1 217 ? 1.371 -13.035 20.553 1.00 81.94 217 GLU A N 1
ATOM 1714 C CA . GLU A 1 217 ? 0.014 -13.045 21.120 1.00 81.94 217 GLU A CA 1
ATOM 1715 C C . GLU A 1 217 ? -0.964 -12.185 20.310 1.00 81.94 217 GLU A C 1
ATOM 1717 O O . GLU A 1 217 ? -2.028 -12.664 19.918 1.00 81.94 217 GLU A O 1
ATOM 1722 N N . LYS A 1 218 ? -0.578 -10.946 19.973 1.00 83.94 218 LYS A N 1
ATOM 1723 C CA . LYS A 1 218 ? -1.378 -10.066 19.106 1.00 83.94 218 LYS A CA 1
ATOM 1724 C C . LYS A 1 218 ? -1.511 -10.652 17.701 1.00 83.94 218 LYS A C 1
ATOM 1726 O O . LYS A 1 218 ? -2.598 -10.626 17.134 1.00 83.94 218 LYS A O 1
ATOM 1731 N N . LEU A 1 219 ? -0.442 -11.245 17.164 1.00 84.94 219 LEU A N 1
ATOM 1732 C CA . LEU A 1 219 ? -0.494 -11.948 15.881 1.00 84.94 219 LEU A CA 1
ATOM 1733 C C . LEU A 1 219 ? -1.492 -13.118 15.906 1.00 84.94 219 LEU A C 1
ATOM 1735 O O . LEU A 1 219 ? -2.304 -13.225 14.994 1.00 84.94 219 LEU A O 1
ATOM 1739 N N . ARG A 1 220 ? -1.491 -13.957 16.952 1.00 85.25 220 ARG A N 1
ATOM 1740 C CA . ARG A 1 220 ? -2.476 -15.045 17.111 1.00 85.25 220 ARG A CA 1
ATOM 1741 C C . ARG A 1 220 ? -3.909 -14.517 17.133 1.00 85.25 220 ARG A C 1
ATOM 1743 O O . ARG A 1 220 ? -4.744 -15.037 16.404 1.00 85.25 220 ARG A O 1
ATOM 1750 N N . SER A 1 221 ? -4.164 -13.449 17.887 1.00 86.94 221 SER A N 1
ATOM 1751 C CA . SER A 1 221 ? -5.481 -12.802 17.927 1.00 86.94 221 SER A CA 1
ATOM 1752 C C . SER A 1 221 ? -5.934 -12.307 16.553 1.00 86.94 221 SER A C 1
ATOM 1754 O O . SER A 1 221 ? -7.088 -12.482 16.174 1.00 86.94 221 SER A O 1
ATOM 1756 N N . LEU A 1 222 ? -5.016 -11.749 15.758 1.00 90.56 222 LEU A N 1
ATOM 1757 C CA . LEU A 1 222 ? -5.310 -11.377 14.377 1.00 90.56 222 LEU A CA 1
ATOM 1758 C C . LEU A 1 222 ? -5.593 -12.606 13.502 1.00 90.56 222 LEU A C 1
ATOM 1760 O O . LEU A 1 222 ? -6.527 -12.575 12.706 1.00 90.56 222 LEU A O 1
ATOM 1764 N N . LEU A 1 223 ? -4.842 -13.698 13.658 1.00 90.56 223 LEU A N 1
ATOM 1765 C CA . LEU A 1 223 ? -5.058 -14.934 12.897 1.00 90.56 223 LEU A CA 1
ATOM 1766 C C . LEU A 1 223 ? -6.424 -15.582 13.183 1.00 90.56 223 LEU A C 1
ATOM 1768 O O . LEU A 1 223 ? -7.013 -16.165 12.273 1.00 90.56 223 LEU A O 1
ATOM 1772 N N . GLU A 1 224 ? -6.983 -15.421 14.385 1.00 92.00 224 GLU A N 1
ATOM 1773 C CA . GLU A 1 224 ? -8.356 -15.849 14.711 1.00 92.00 224 GLU A CA 1
ATOM 1774 C C . GLU A 1 224 ? -9.428 -15.124 13.876 1.00 92.00 224 GLU A C 1
ATOM 1776 O O . GLU A 1 224 ? -10.548 -15.617 13.729 1.00 92.00 224 GLU A O 1
ATOM 1781 N N . LEU A 1 225 ? -9.097 -13.969 13.285 1.00 91.69 225 LEU A N 1
ATOM 1782 C CA . LEU A 1 225 ? -9.994 -13.214 12.407 1.00 91.69 225 LEU A CA 1
ATOM 1783 C C . LEU A 1 225 ? -9.942 -13.686 10.946 1.00 91.69 225 LEU A C 1
ATOM 1785 O O . LEU A 1 225 ? -10.637 -13.126 10.091 1.00 91.69 225 LEU A O 1
ATOM 1789 N N . LYS A 1 226 ? -9.146 -14.714 10.627 1.00 91.19 226 LYS A N 1
ATOM 1790 C CA . LYS A 1 226 ? -9.081 -15.314 9.288 1.00 91.19 226 LYS A CA 1
ATOM 1791 C C . LYS A 1 226 ? -10.478 -15.712 8.799 1.00 91.19 226 LYS A C 1
ATOM 1793 O O . LYS A 1 226 ? -11.251 -16.357 9.499 1.00 91.19 226 LYS A O 1
ATOM 1798 N N . GLY A 1 227 ? -10.822 -15.280 7.584 1.00 88.31 227 GLY A N 1
ATOM 1799 C CA . GLY A 1 227 ? -12.146 -15.489 6.980 1.00 88.31 227 GLY A CA 1
ATOM 1800 C C . GLY A 1 227 ? -13.246 -14.535 7.471 1.00 88.31 227 GLY A C 1
ATOM 1801 O O . GLY A 1 227 ? -14.334 -14.518 6.897 1.00 88.31 227 GLY A O 1
ATOM 1802 N N . ARG A 1 228 ? -12.979 -13.713 8.495 1.00 91.50 228 ARG A N 1
ATOM 1803 C CA . ARG A 1 228 ? -13.906 -12.691 9.016 1.00 91.50 228 ARG A CA 1
ATOM 1804 C C . ARG A 1 228 ? -13.434 -11.265 8.729 1.00 91.50 228 ARG A C 1
ATOM 1806 O O . ARG A 1 228 ? -14.276 -10.398 8.511 1.00 91.50 228 ARG A O 1
ATOM 1813 N N . ALA A 1 229 ? -12.120 -11.045 8.714 1.00 94.31 229 ALA A N 1
ATOM 1814 C CA . ALA A 1 229 ? -11.488 -9.755 8.468 1.00 94.31 229 ALA A CA 1
ATOM 1815 C C . ALA A 1 229 ? -10.740 -9.697 7.128 1.00 94.31 229 ALA A C 1
ATOM 1817 O O . ALA A 1 229 ? -10.269 -10.704 6.597 1.00 94.31 229 ALA A O 1
ATOM 1818 N N . GLU A 1 230 ? -10.615 -8.482 6.604 1.00 95.38 230 GLU A N 1
ATOM 1819 C CA . GLU A 1 230 ? -9.829 -8.139 5.426 1.00 95.38 230 GLU A CA 1
ATOM 1820 C C . GLU A 1 230 ? -8.479 -7.558 5.872 1.00 95.38 230 GLU A C 1
ATOM 1822 O O . GLU A 1 230 ? -8.419 -6.463 6.433 1.00 95.38 230 GLU A O 1
ATOM 1827 N N . PHE A 1 231 ? -7.390 -8.288 5.622 1.00 95.94 231 PHE A N 1
ATOM 1828 C CA . PHE A 1 231 ? -6.039 -7.861 5.993 1.00 95.94 231 PHE A CA 1
ATOM 1829 C C . PHE A 1 231 ? -5.384 -7.091 4.852 1.00 95.94 231 PHE A C 1
ATOM 1831 O O . PHE A 1 231 ? -5.217 -7.627 3.758 1.00 95.94 231 PHE A O 1
ATOM 1838 N N . TYR A 1 232 ? -4.975 -5.855 5.110 1.00 97.12 232 TYR A N 1
ATOM 1839 C CA . TYR A 1 232 ? -4.288 -5.017 4.137 1.00 97.12 232 TYR A CA 1
ATOM 1840 C C . TYR A 1 232 ? -2.858 -4.756 4.575 1.00 97.12 232 TYR A C 1
ATOM 1842 O O . TYR A 1 232 ? -2.618 -4.271 5.679 1.00 97.12 232 TYR A O 1
ATOM 1850 N N . LEU A 1 233 ? -1.912 -5.044 3.686 1.00 96.75 233 LEU A N 1
ATOM 1851 C CA . LEU A 1 233 ? -0.521 -4.656 3.874 1.00 96.75 233 LEU A CA 1
ATOM 1852 C C . LEU A 1 233 ? -0.316 -3.232 3.350 1.00 96.75 233 LEU A C 1
ATOM 1854 O O . LEU A 1 233 ? -0.651 -2.938 2.207 1.00 96.75 233 LEU A O 1
ATOM 1858 N N . LEU A 1 234 ? 0.245 -2.357 4.174 1.00 97.75 234 LEU A N 1
ATOM 1859 C CA . LEU A 1 234 ? 0.658 -1.014 3.796 1.00 97.75 234 LEU A CA 1
ATOM 1860 C C . LEU A 1 234 ? 2.157 -1.004 3.520 1.00 97.75 234 LEU A C 1
ATOM 1862 O O . LEU A 1 234 ? 2.952 -1.394 4.381 1.00 97.75 234 LEU A O 1
ATOM 1866 N N . ILE A 1 235 ? 2.529 -0.506 2.345 1.00 97.81 235 ILE A N 1
ATOM 1867 C CA . ILE A 1 235 ? 3.918 -0.296 1.929 1.00 97.81 235 ILE A CA 1
ATOM 1868 C C . ILE A 1 235 ? 4.069 1.161 1.491 1.00 97.81 235 ILE A C 1
ATOM 1870 O O . ILE A 1 235 ? 3.289 1.641 0.670 1.00 97.81 235 ILE A O 1
ATOM 1874 N N . SER A 1 236 ? 5.063 1.862 2.042 1.00 97.56 236 SER A N 1
ATOM 1875 C CA . SER A 1 236 ? 5.377 3.230 1.618 1.00 97.56 236 SER A CA 1
ATOM 1876 C C . SER A 1 236 ? 5.946 3.215 0.205 1.00 97.56 236 SER A C 1
ATOM 1878 O O . SER A 1 236 ? 6.733 2.330 -0.132 1.00 97.56 236 SER A O 1
ATOM 1880 N N . ALA A 1 237 ? 5.630 4.228 -0.594 1.00 97.81 237 ALA A N 1
ATOM 1881 C CA . ALA A 1 237 ? 6.211 4.428 -1.915 1.00 97.81 237 ALA A CA 1
ATOM 1882 C C . ALA A 1 237 ? 7.746 4.574 -1.867 1.00 97.81 237 ALA A C 1
ATOM 1884 O O . ALA A 1 237 ? 8.437 4.286 -2.838 1.00 97.81 237 ALA A O 1
ATOM 1885 N N . THR A 1 238 ? 8.280 4.951 -0.702 1.00 96.12 238 THR A N 1
ATOM 1886 C CA . THR A 1 238 ? 9.715 5.072 -0.410 1.00 96.12 238 THR A CA 1
ATOM 1887 C C . THR A 1 238 ? 10.346 3.801 0.177 1.00 96.12 238 THR A C 1
ATOM 1889 O O . THR A 1 238 ? 11.551 3.765 0.431 1.00 96.12 238 THR A O 1
ATOM 1892 N N . THR A 1 239 ? 9.566 2.739 0.419 1.00 95.56 239 THR A N 1
ATOM 1893 C CA . THR A 1 239 ? 10.097 1.464 0.915 1.00 95.56 239 THR A CA 1
ATOM 1894 C C . THR A 1 239 ? 10.901 0.768 -0.181 1.00 95.56 239 THR A C 1
ATOM 1896 O O . THR A 1 239 ? 10.418 0.557 -1.291 1.00 95.56 239 THR A O 1
ATOM 1899 N N . ARG A 1 240 ? 12.127 0.349 0.149 1.00 93.94 240 ARG A N 1
ATOM 1900 C CA . ARG A 1 240 ? 12.961 -0.455 -0.752 1.00 93.94 240 ARG A CA 1
ATOM 1901 C C . ARG A 1 240 ? 12.274 -1.772 -1.112 1.00 93.94 240 ARG A C 1
ATOM 1903 O O . ARG A 1 240 ? 11.741 -2.447 -0.231 1.00 93.94 240 ARG A O 1
ATOM 1910 N N . GLU A 1 241 ? 12.372 -2.177 -2.376 1.00 91.44 241 GLU A N 1
ATOM 1911 C CA . GLU A 1 241 ? 11.741 -3.398 -2.898 1.00 91.44 241 GLU A CA 1
ATOM 1912 C C . GLU A 1 241 ? 12.113 -4.646 -2.075 1.00 91.44 241 GLU A C 1
ATOM 1914 O O . GLU A 1 241 ? 11.236 -5.419 -1.686 1.00 91.44 241 GLU A O 1
ATOM 1919 N N . GLU A 1 242 ? 13.392 -4.810 -1.715 1.00 92.31 242 GLU A N 1
ATOM 1920 C CA . GLU A 1 242 ? 13.844 -5.967 -0.926 1.00 92.31 242 GLU A CA 1
ATOM 1921 C C . GLU A 1 242 ? 13.199 -6.024 0.465 1.00 92.31 242 GLU A C 1
ATOM 1923 O O . GLU A 1 242 ? 12.915 -7.106 0.988 1.00 92.31 242 GLU A O 1
ATOM 1928 N N . GLU A 1 243 ? 12.965 -4.859 1.074 1.00 93.88 243 GLU A N 1
ATOM 1929 C CA . GLU A 1 243 ? 12.314 -4.773 2.377 1.00 93.88 243 GLU A CA 1
ATOM 1930 C C . GLU A 1 243 ? 10.828 -5.110 2.265 1.00 93.88 243 GLU A C 1
ATOM 1932 O O . GLU A 1 243 ? 10.310 -5.869 3.083 1.00 93.88 243 GLU A O 1
ATOM 1937 N N . ALA A 1 244 ? 10.153 -4.632 1.217 1.00 93.94 244 ALA A N 1
ATOM 1938 C CA . ALA A 1 244 ? 8.756 -4.966 0.970 1.00 93.94 244 ALA A CA 1
ATOM 1939 C C . ALA A 1 244 ? 8.546 -6.485 0.835 1.00 93.94 244 ALA A C 1
ATOM 1941 O O . ALA A 1 244 ? 7.684 -7.047 1.516 1.00 93.94 244 ALA A O 1
ATOM 1942 N N . PHE A 1 245 ? 9.382 -7.180 0.053 1.00 93.69 245 PHE A N 1
ATOM 1943 C CA . PHE A 1 245 ? 9.316 -8.645 -0.052 1.00 93.69 245 PHE A CA 1
ATOM 1944 C C . PHE A 1 245 ? 9.644 -9.358 1.258 1.00 93.69 245 PHE A C 1
ATOM 1946 O O . PHE A 1 245 ? 9.014 -10.364 1.589 1.00 93.69 245 PHE A O 1
ATOM 1953 N N . ARG A 1 246 ? 10.600 -8.839 2.038 1.00 92.62 246 ARG A N 1
ATOM 1954 C CA . ARG A 1 246 ? 10.919 -9.382 3.364 1.00 92.62 246 ARG A CA 1
ATOM 1955 C C . ARG A 1 246 ? 9.718 -9.301 4.303 1.00 92.62 246 ARG A C 1
ATOM 1957 O O . ARG A 1 246 ? 9.483 -10.250 5.049 1.00 92.62 246 ARG A O 1
ATOM 1964 N N . ILE A 1 247 ? 8.967 -8.199 4.275 1.00 91.50 247 ILE A N 1
ATOM 1965 C CA . ILE A 1 247 ? 7.738 -8.049 5.062 1.00 91.50 247 ILE A CA 1
ATOM 1966 C C . ILE A 1 247 ? 6.688 -9.044 4.578 1.00 91.50 247 ILE A C 1
ATOM 1968 O O . ILE A 1 247 ? 6.182 -9.798 5.398 1.00 91.50 247 ILE A O 1
ATOM 1972 N N . ILE A 1 248 ? 6.408 -9.101 3.271 1.00 91.94 248 ILE A N 1
ATOM 1973 C CA . ILE A 1 248 ? 5.417 -10.032 2.701 1.00 91.94 248 ILE A CA 1
ATOM 1974 C C . ILE A 1 248 ? 5.719 -11.469 3.136 1.00 91.94 248 ILE A C 1
ATOM 1976 O O . ILE A 1 248 ? 4.844 -12.138 3.674 1.00 91.94 248 ILE A O 1
ATOM 1980 N N . LYS A 1 249 ? 6.979 -11.906 3.023 1.00 90.88 249 LYS A N 1
ATOM 1981 C CA . LYS A 1 249 ? 7.409 -13.243 3.453 1.00 90.88 249 LYS A CA 1
ATOM 1982 C C . LYS A 1 249 ? 7.208 -13.492 4.952 1.00 90.88 249 LYS A C 1
ATOM 1984 O O . LYS A 1 249 ? 6.910 -14.609 5.354 1.00 90.88 249 LYS A O 1
ATOM 1989 N N . LYS A 1 250 ? 7.382 -12.476 5.802 1.00 87.50 250 LYS A N 1
ATOM 1990 C CA . LYS A 1 250 ? 7.122 -12.596 7.249 1.00 87.50 250 LYS A CA 1
ATOM 1991 C C . LYS A 1 250 ? 5.631 -12.691 7.582 1.00 87.50 250 LYS A C 1
ATOM 1993 O O . LYS A 1 250 ? 5.304 -13.111 8.686 1.00 87.50 250 LYS A O 1
ATOM 1998 N N . LEU A 1 251 ? 4.754 -12.282 6.667 1.00 87.69 251 LEU A N 1
ATOM 1999 C CA . LEU A 1 251 ? 3.300 -12.284 6.837 1.00 87.69 251 LEU A CA 1
ATOM 2000 C C . LEU A 1 251 ? 2.613 -13.419 6.081 1.00 87.69 251 LEU A C 1
ATOM 2002 O O . LEU A 1 251 ? 1.401 -13.369 5.926 1.00 87.69 251 LEU A O 1
ATOM 2006 N N . ASP A 1 252 ? 3.359 -14.432 5.643 1.00 86.50 252 ASP A N 1
ATOM 2007 C CA . ASP A 1 252 ? 2.850 -15.533 4.815 1.00 86.50 252 ASP A CA 1
ATOM 2008 C C . ASP A 1 252 ? 1.667 -16.285 5.463 1.00 86.50 252 ASP A C 1
ATOM 2010 O O . ASP A 1 252 ? 0.742 -16.727 4.788 1.00 86.50 252 ASP A O 1
ATOM 2014 N N . GLU A 1 253 ? 1.625 -16.354 6.799 1.00 87.38 253 GLU A N 1
ATOM 2015 C CA . GLU A 1 253 ? 0.509 -16.960 7.543 1.00 87.38 253 GLU A CA 1
ATOM 2016 C C . GLU A 1 253 ? -0.774 -16.103 7.542 1.00 87.38 253 GLU A C 1
ATOM 2018 O O . GLU A 1 253 ? -1.878 -16.617 7.768 1.00 87.38 253 GLU A O 1
ATOM 2023 N N . ILE A 1 254 ? -0.649 -14.794 7.296 1.00 90.50 254 ILE A N 1
ATOM 2024 C CA . ILE A 1 254 ? -1.768 -13.853 7.283 1.00 90.50 254 ILE A CA 1
ATOM 2025 C C . ILE A 1 254 ? -2.375 -13.820 5.875 1.00 90.50 254 ILE A C 1
ATOM 2027 O O . ILE A 1 254 ? -1.683 -13.498 4.910 1.00 90.50 254 ILE A O 1
ATOM 2031 N N . PRO A 1 255 ? -3.689 -14.063 5.725 1.00 92.56 255 PRO A N 1
ATOM 2032 C CA . PRO A 1 255 ? -4.355 -14.035 4.426 1.00 92.56 255 PRO A CA 1
ATOM 2033 C C . PRO A 1 255 ? -4.543 -12.589 3.943 1.00 92.56 255 PRO A C 1
ATOM 2035 O O . PRO A 1 255 ? -5.614 -11.997 4.101 1.00 92.56 255 PRO A O 1
ATOM 2038 N N . LEU A 1 256 ? -3.490 -12.003 3.370 1.00 94.50 256 LEU A N 1
ATOM 2039 C CA . LEU A 1 256 ? -3.519 -10.643 2.839 1.00 94.50 256 LEU A CA 1
ATOM 2040 C C . LEU A 1 256 ? -4.570 -10.527 1.726 1.00 94.50 256 LEU A C 1
ATOM 2042 O O . LEU A 1 256 ? -4.493 -11.173 0.684 1.00 94.50 256 LEU A O 1
ATOM 2046 N N . ARG A 1 257 ? -5.561 -9.662 1.949 1.00 95.06 257 ARG A N 1
ATOM 2047 C CA . ARG A 1 257 ? -6.628 -9.334 0.998 1.00 95.06 257 ARG A CA 1
ATOM 2048 C C . ARG A 1 257 ? -6.109 -8.496 -0.167 1.00 95.06 257 ARG A C 1
ATOM 2050 O O . ARG A 1 257 ? -6.649 -8.606 -1.272 1.00 95.06 257 ARG A O 1
ATOM 2057 N N . GLY A 1 258 ? -5.130 -7.635 0.106 1.00 95.62 258 GLY A N 1
ATOM 2058 C CA . GLY A 1 258 ? -4.529 -6.720 -0.853 1.00 95.62 258 GLY A CA 1
ATOM 2059 C C . GLY A 1 258 ? -3.498 -5.784 -0.223 1.00 95.62 258 GLY A C 1
ATOM 2060 O O . GLY A 1 258 ? -3.225 -5.844 0.978 1.00 95.62 258 GLY A O 1
ATOM 2061 N N . ILE A 1 259 ? -2.950 -4.902 -1.052 1.00 97.12 259 ILE A N 1
ATOM 2062 C CA . ILE A 1 259 ? -1.927 -3.921 -0.688 1.00 97.12 259 ILE A CA 1
ATOM 2063 C C . ILE A 1 259 ? -2.465 -2.490 -0.807 1.00 97.12 259 ILE A C 1
ATOM 2065 O O . ILE A 1 259 ? -3.285 -2.178 -1.678 1.00 97.12 259 ILE A O 1
ATOM 2069 N N . ILE A 1 260 ? -2.011 -1.619 0.087 1.00 98.25 260 ILE A N 1
ATOM 2070 C CA . ILE A 1 260 ? -2.213 -0.171 0.040 1.00 98.25 260 ILE A CA 1
ATOM 2071 C C . ILE A 1 260 ? -0.829 0.459 -0.103 1.00 98.25 260 ILE A C 1
ATOM 2073 O O . ILE A 1 260 ? 0.029 0.250 0.757 1.00 98.25 260 ILE A O 1
ATOM 2077 N N . PHE A 1 261 ? -0.605 1.223 -1.173 1.00 98.50 261 PHE A N 1
ATOM 2078 C CA . PHE A 1 261 ? 0.620 2.014 -1.290 1.00 98.50 261 PHE A CA 1
ATOM 2079 C C . PHE A 1 261 ? 0.414 3.373 -0.646 1.00 98.50 261 PHE A C 1
ATOM 2081 O O . PHE A 1 261 ? -0.585 4.040 -0.897 1.00 98.50 261 PHE A O 1
ATOM 2088 N N . THR A 1 262 ? 1.332 3.778 0.217 1.00 98.56 262 THR A N 1
ATOM 2089 C CA . THR A 1 262 ? 1.216 5.037 0.950 1.00 98.56 262 THR A CA 1
ATOM 2090 C C . THR A 1 262 ? 2.307 6.016 0.558 1.00 98.56 262 THR A C 1
ATOM 2092 O O . THR A 1 262 ? 3.316 5.611 -0.011 1.00 98.56 262 THR A O 1
ATOM 2095 N N . LYS A 1 263 ? 2.124 7.298 0.893 1.00 97.88 263 LYS A N 1
ATOM 2096 C CA . LYS A 1 263 ? 3.155 8.340 0.754 1.00 97.88 263 LYS A CA 1
ATOM 2097 C C . LYS A 1 263 ? 3.651 8.505 -0.685 1.00 97.88 263 LYS A C 1
ATOM 2099 O O . LYS A 1 263 ? 4.845 8.669 -0.921 1.00 97.88 263 LYS A O 1
ATOM 2104 N N . LEU A 1 264 ? 2.747 8.412 -1.662 1.00 98.00 264 LEU A N 1
ATOM 2105 C CA . LEU A 1 264 ? 3.102 8.597 -3.073 1.00 98.00 264 LEU A CA 1
ATOM 2106 C C . LEU A 1 264 ? 3.677 9.997 -3.340 1.00 98.00 264 LEU A C 1
ATOM 2108 O O . LEU A 1 264 ? 4.471 10.159 -4.255 1.00 98.00 264 LEU A O 1
ATOM 2112 N N . ASP A 1 265 ? 3.302 10.981 -2.527 1.00 97.06 265 ASP A N 1
ATOM 2113 C CA . ASP A 1 265 ? 3.821 12.350 -2.520 1.00 97.06 265 ASP A CA 1
ATOM 2114 C C . ASP A 1 265 ? 5.286 12.465 -2.066 1.00 97.06 265 ASP A C 1
ATOM 2116 O O . ASP A 1 265 ? 5.949 13.446 -2.388 1.00 97.06 265 ASP A O 1
ATOM 2120 N N . GLU A 1 266 ? 5.815 11.462 -1.359 1.00 96.75 266 GLU A N 1
ATOM 2121 C CA . GLU A 1 266 ? 7.205 11.441 -0.882 1.00 96.75 266 GLU A CA 1
ATOM 2122 C C . GLU A 1 266 ? 8.153 10.687 -1.837 1.00 96.75 266 GLU A C 1
ATOM 2124 O O . GLU A 1 266 ? 9.366 10.660 -1.613 1.00 96.75 266 GLU A O 1
ATOM 2129 N N . ALA A 1 267 ? 7.632 10.032 -2.881 1.00 95.38 267 ALA A N 1
ATOM 2130 C CA . ALA A 1 267 ? 8.425 9.198 -3.781 1.00 95.38 267 ALA A CA 1
ATOM 2131 C C . ALA A 1 267 ? 8.914 9.957 -5.021 1.00 95.38 267 ALA A C 1
ATOM 2133 O O . ALA A 1 267 ? 8.170 10.685 -5.670 1.00 95.38 267 ALA A O 1
ATOM 2134 N N . SER A 1 268 ? 10.174 9.722 -5.391 1.00 92.25 268 SER A N 1
ATOM 2135 C CA . SER A 1 268 ? 10.788 10.266 -6.610 1.00 92.25 268 SER A CA 1
ATOM 2136 C C . SER A 1 268 ? 10.596 9.382 -7.847 1.00 92.25 268 SER A C 1
ATOM 2138 O O . SER A 1 268 ? 10.843 9.825 -8.965 1.00 92.25 268 SER A O 1
ATOM 2140 N N . SER A 1 269 ? 10.193 8.123 -7.658 1.00 94.62 269 SER A N 1
ATOM 2141 C CA . SER A 1 269 ? 9.954 7.149 -8.727 1.00 94.62 269 SER A CA 1
ATOM 2142 C C . SER A 1 269 ? 8.968 6.076 -8.266 1.00 94.62 269 SER A C 1
ATOM 2144 O O . SER A 1 269 ? 8.839 5.819 -7.067 1.00 94.62 269 SER A O 1
ATOM 2146 N N . PHE A 1 270 ? 8.276 5.439 -9.215 1.00 96.94 270 PHE A N 1
ATOM 2147 C CA . PHE A 1 270 ? 7.183 4.501 -8.909 1.00 96.94 270 PHE A CA 1
ATOM 2148 C C . PHE A 1 270 ? 7.383 3.083 -9.464 1.00 96.94 270 PHE A C 1
ATOM 2150 O O . PHE A 1 270 ? 6.563 2.197 -9.211 1.00 96.94 270 PHE A O 1
ATOM 2157 N N . GLY A 1 271 ? 8.487 2.822 -10.168 1.00 96.56 271 GLY A N 1
ATOM 2158 C CA . GLY A 1 271 ? 8.839 1.493 -10.670 1.00 96.56 271 GLY A CA 1
ATOM 2159 C C . GLY A 1 271 ? 8.933 0.415 -9.584 1.00 96.56 271 GLY A C 1
ATOM 2160 O O . GLY A 1 271 ? 8.374 -0.659 -9.808 1.00 96.56 271 GLY A O 1
ATOM 2161 N N . PRO A 1 272 ? 9.496 0.671 -8.382 1.00 96.19 272 PRO A N 1
ATOM 2162 C CA . PRO A 1 272 ? 9.483 -0.308 -7.290 1.00 96.19 272 PRO A CA 1
ATOM 2163 C C . PRO A 1 272 ? 8.076 -0.774 -6.888 1.00 96.19 272 PRO A C 1
ATOM 2165 O O . PRO A 1 272 ? 7.883 -1.947 -6.569 1.00 96.19 272 PRO A O 1
ATOM 2168 N N . LEU A 1 273 ? 7.067 0.103 -6.958 1.00 97.31 273 LEU A N 1
ATOM 2169 C CA . LEU A 1 273 ? 5.677 -0.268 -6.665 1.00 97.31 273 LEU A CA 1
ATOM 2170 C C . LEU A 1 273 ? 5.084 -1.162 -7.747 1.00 97.31 273 LEU A C 1
ATOM 2172 O O . LEU A 1 273 ? 4.358 -2.104 -7.435 1.00 97.31 273 LEU A O 1
ATOM 2176 N N . PHE A 1 274 ? 5.421 -0.905 -9.009 1.00 97.38 274 PHE A N 1
ATOM 2177 C CA . PHE A 1 274 ? 5.035 -1.774 -10.114 1.00 97.38 274 PHE A CA 1
ATOM 2178 C C . PHE A 1 274 ? 5.731 -3.133 -10.044 1.00 97.38 274 PHE A C 1
ATOM 2180 O O . PHE A 1 274 ? 5.053 -4.154 -10.151 1.00 97.38 274 PHE A O 1
ATOM 2187 N N . ASN A 1 275 ? 7.039 -3.164 -9.772 1.00 96.81 275 ASN A N 1
ATOM 2188 C CA . ASN A 1 275 ? 7.787 -4.405 -9.563 1.00 96.81 275 ASN A CA 1
ATOM 2189 C C . ASN A 1 275 ? 7.137 -5.245 -8.460 1.00 96.81 275 ASN A C 1
ATOM 2191 O O . ASN A 1 275 ? 6.860 -6.430 -8.654 1.00 96.81 275 ASN A O 1
ATOM 2195 N N . LEU A 1 276 ? 6.845 -4.614 -7.320 1.00 96.75 276 LEU A N 1
ATOM 2196 C CA . LEU A 1 276 ? 6.203 -5.257 -6.184 1.00 96.75 276 LEU A CA 1
ATOM 2197 C C . LEU A 1 276 ? 4.798 -5.757 -6.528 1.00 96.75 276 LEU A C 1
ATOM 2199 O O . LEU A 1 276 ? 4.475 -6.897 -6.212 1.00 96.75 276 LEU A O 1
ATOM 2203 N N . ALA A 1 277 ? 3.974 -4.950 -7.201 1.00 96.19 277 ALA A N 1
ATOM 2204 C CA . ALA A 1 277 ? 2.622 -5.340 -7.595 1.00 96.19 277 ALA A CA 1
ATOM 2205 C C . ALA A 1 277 ? 2.622 -6.563 -8.527 1.00 96.19 277 ALA A C 1
ATOM 2207 O O . ALA A 1 277 ? 1.850 -7.495 -8.305 1.00 96.19 277 ALA A O 1
ATOM 2208 N N . VAL A 1 278 ? 3.506 -6.582 -9.530 1.00 95.62 278 VAL A N 1
ATOM 2209 C CA . VAL A 1 278 ? 3.641 -7.696 -10.484 1.00 95.62 278 VAL A CA 1
ATOM 2210 C C . VAL A 1 278 ? 4.124 -8.966 -9.779 1.00 95.62 278 VAL A C 1
ATOM 2212 O O . VAL A 1 278 ? 3.517 -10.023 -9.925 1.00 95.62 278 VAL A O 1
ATOM 2215 N N . LYS A 1 279 ? 5.198 -8.873 -8.989 1.00 95.19 279 LYS A N 1
ATOM 2216 C CA . LYS A 1 279 ? 5.851 -10.037 -8.367 1.00 95.19 279 LYS A CA 1
ATOM 2217 C C . LYS A 1 279 ? 5.086 -10.589 -7.159 1.00 95.19 279 LYS A C 1
ATOM 2219 O O . LYS A 1 279 ? 5.049 -11.800 -6.974 1.00 95.19 279 LYS A O 1
ATOM 2224 N N . ALA A 1 280 ? 4.495 -9.730 -6.325 1.00 92.88 280 ALA A N 1
ATOM 2225 C CA . ALA A 1 280 ? 3.718 -10.167 -5.160 1.00 92.88 280 ALA A CA 1
ATOM 2226 C C . ALA A 1 280 ? 2.312 -10.649 -5.540 1.00 92.88 280 ALA A C 1
ATOM 2228 O O . ALA A 1 280 ? 1.701 -11.391 -4.776 1.00 92.88 280 ALA A O 1
ATOM 2229 N N . ASN A 1 281 ? 1.790 -10.205 -6.691 1.00 92.81 281 ASN A N 1
ATOM 2230 C CA . ASN A 1 281 ? 0.459 -10.540 -7.197 1.00 92.81 281 ASN A CA 1
ATOM 2231 C C . ASN A 1 281 ? -0.672 -10.331 -6.163 1.00 92.81 281 ASN A C 1
ATOM 2233 O O . ASN A 1 281 ? -1.666 -11.059 -6.130 1.00 92.81 281 ASN A O 1
ATOM 2237 N N . LEU A 1 282 ? -0.521 -9.322 -5.298 1.00 93.62 282 LEU A N 1
ATOM 2238 C CA . LEU A 1 282 ? -1.541 -8.928 -4.328 1.00 93.62 282 LEU A CA 1
ATOM 2239 C C . LEU A 1 282 ? -2.459 -7.862 -4.938 1.00 93.62 282 LEU A C 1
ATOM 2241 O O . LEU A 1 282 ? -1.958 -6.894 -5.516 1.00 93.62 282 LEU A O 1
ATOM 2245 N N . PRO A 1 283 ? -3.790 -7.973 -4.781 1.00 96.38 283 PRO A N 1
ATOM 2246 C CA . PRO A 1 283 ? -4.700 -6.971 -5.314 1.00 96.38 283 PRO A CA 1
ATOM 2247 C C . PRO A 1 283 ? -4.448 -5.564 -4.759 1.00 96.38 283 PRO A C 1
ATOM 2249 O O . PRO A 1 283 ? -4.229 -5.394 -3.558 1.00 96.38 283 PRO A O 1
ATOM 2252 N N . LEU A 1 284 ? -4.541 -4.543 -5.611 1.00 97.12 284 LEU A N 1
ATOM 2253 C CA . LEU A 1 284 ? -4.349 -3.147 -5.201 1.00 97.12 284 LEU A CA 1
ATOM 2254 C C . LEU A 1 284 ? -5.638 -2.580 -4.595 1.00 97.12 284 LEU A C 1
ATOM 2256 O O . LEU A 1 284 ? -6.716 -2.750 -5.166 1.00 97.12 284 LEU A O 1
ATOM 2260 N N . SER A 1 285 ? -5.536 -1.888 -3.461 1.00 96.69 285 SER A N 1
ATOM 2261 C CA . SER A 1 285 ? -6.697 -1.371 -2.723 1.00 96.69 285 SER A CA 1
ATOM 2262 C C . SER A 1 285 ? -6.805 0.155 -2.777 1.00 96.69 285 SER A C 1
ATOM 2264 O O . SER A 1 285 ? -7.722 0.697 -3.394 1.00 96.69 285 SER A O 1
ATOM 2266 N N . TYR A 1 286 ? -5.839 0.858 -2.184 1.00 97.94 286 TYR A N 1
ATOM 2267 C CA . TYR A 1 286 ? -5.805 2.320 -2.110 1.00 97.94 286 TYR A CA 1
ATOM 2268 C C . TYR A 1 286 ? -4.390 2.842 -2.324 1.00 97.94 286 TYR A C 1
ATOM 2270 O O . TYR A 1 286 ? -3.417 2.124 -2.074 1.00 97.94 286 TYR A O 1
ATOM 2278 N N . PHE A 1 287 ? -4.307 4.103 -2.734 1.00 98.38 287 PHE A N 1
ATOM 2279 C CA . PHE A 1 287 ? -3.096 4.905 -2.690 1.00 98.38 287 PHE A CA 1
ATOM 2280 C C . PHE A 1 287 ? -3.287 6.082 -1.733 1.00 98.38 287 PHE A C 1
ATOM 2282 O O . PHE A 1 287 ? -4.352 6.697 -1.735 1.00 98.38 287 PHE A O 1
ATOM 2289 N N . THR A 1 288 ? -2.284 6.408 -0.915 1.00 98.38 288 THR A N 1
ATOM 2290 C CA . THR A 1 288 ? -2.261 7.682 -0.175 1.00 98.38 288 THR A CA 1
ATOM 2291 C C . THR A 1 288 ? -1.260 8.640 -0.802 1.00 98.38 288 THR A C 1
ATOM 2293 O O . THR A 1 288 ? -0.163 8.236 -1.182 1.00 98.38 288 THR A O 1
ATOM 2296 N N . THR A 1 289 ? -1.653 9.905 -0.918 1.00 97.81 289 THR A N 1
ATOM 2297 C CA . THR A 1 289 ? -0.979 10.910 -1.757 1.00 97.81 289 THR A CA 1
ATOM 2298 C C . THR A 1 289 ? -0.663 12.195 -0.989 1.00 97.81 289 THR A C 1
ATOM 2300 O O . THR A 1 289 ? -0.620 13.267 -1.583 1.00 97.81 289 THR A O 1
ATOM 2303 N N . GLY A 1 290 ? -0.546 12.114 0.337 1.00 96.81 290 GLY A N 1
ATOM 2304 C CA . GLY A 1 290 ? -0.331 13.281 1.190 1.00 96.81 290 GLY A CA 1
ATOM 2305 C C . GLY A 1 290 ? -0.811 13.096 2.629 1.00 96.81 290 GLY A C 1
ATOM 2306 O O . GLY A 1 290 ? -1.370 12.047 2.980 1.00 96.81 290 GLY A O 1
ATOM 2307 N N . PRO A 1 291 ? -0.599 14.097 3.497 1.00 94.56 291 PRO A N 1
ATOM 2308 C CA . PRO A 1 291 ? -0.921 14.013 4.918 1.00 94.56 291 PRO A CA 1
ATOM 2309 C C . PRO A 1 291 ? -2.386 14.327 5.266 1.00 94.56 291 PRO A C 1
ATOM 2311 O O . PRO A 1 291 ? -2.815 13.966 6.363 1.00 94.56 291 PRO A O 1
ATOM 2314 N N . ARG A 1 292 ? -3.165 14.976 4.388 1.00 96.19 292 ARG A N 1
ATOM 2315 C CA . ARG A 1 292 ? -4.520 15.461 4.716 1.00 96.19 292 ARG A CA 1
ATOM 2316 C C . ARG A 1 292 ? -5.524 14.320 4.852 1.00 96.19 292 ARG A C 1
ATOM 2318 O O . ARG A 1 292 ? -5.408 13.296 4.175 1.00 96.19 292 ARG A O 1
ATOM 2325 N N . VAL A 1 293 ? -6.494 14.488 5.747 1.00 95.31 293 VAL A N 1
ATOM 2326 C CA . VAL A 1 293 ? -7.491 13.475 6.102 1.00 95.31 293 VAL A CA 1
ATOM 2327 C C . VAL A 1 293 ? -8.894 14.070 5.939 1.00 95.31 293 VAL A C 1
ATOM 2329 O O . VAL A 1 293 ? -9.207 14.993 6.688 1.00 95.31 293 VAL A O 1
ATOM 2332 N N . PRO A 1 294 ? -9.763 13.491 5.084 1.00 91.38 294 PRO A N 1
ATOM 2333 C CA . PRO A 1 294 ? -9.566 12.279 4.279 1.00 91.38 294 PRO A CA 1
ATOM 2334 C C . PRO A 1 294 ? -8.965 12.512 2.885 1.00 91.38 294 PRO A C 1
ATOM 2336 O O . PRO A 1 294 ? -8.775 11.540 2.165 1.00 91.38 294 PRO A O 1
ATOM 2339 N N . GLU A 1 295 ? -8.691 13.748 2.481 1.00 95.56 295 GLU A N 1
ATOM 2340 C CA . GLU A 1 295 ? -8.574 14.154 1.073 1.00 95.56 295 GLU A CA 1
ATOM 2341 C C . GLU A 1 295 ? -7.457 13.439 0.304 1.00 95.56 295 GLU A C 1
ATOM 2343 O O . GLU A 1 295 ? -7.623 13.118 -0.870 1.00 95.56 295 GLU A O 1
ATOM 2348 N N . ASP A 1 296 ? -6.330 13.144 0.957 1.00 97.75 296 ASP A N 1
ATOM 2349 C CA . ASP A 1 296 ? -5.146 12.593 0.290 1.00 97.75 296 ASP A CA 1
ATOM 2350 C C . ASP A 1 296 ? -5.153 11.049 0.246 1.00 97.75 296 ASP A C 1
ATOM 2352 O O . ASP A 1 296 ? -4.175 10.377 0.611 1.00 97.75 296 ASP A O 1
ATOM 2356 N N . ILE A 1 297 ? -6.282 10.453 -0.138 1.00 97.31 297 ILE A N 1
ATOM 2357 C CA . ILE A 1 297 ? -6.419 9.013 -0.386 1.00 97.31 297 ILE A CA 1
ATOM 2358 C C . ILE A 1 297 ? -7.314 8.749 -1.596 1.00 97.31 297 ILE A C 1
ATOM 2360 O O . ILE A 1 297 ? -8.413 9.282 -1.723 1.00 97.31 297 ILE A O 1
ATOM 2364 N N . GLU A 1 298 ? -6.874 7.852 -2.469 1.00 96.00 298 GLU A N 1
ATOM 2365 C CA . GLU A 1 298 ? -7.606 7.473 -3.672 1.00 96.00 298 GLU A CA 1
ATOM 2366 C C . GLU A 1 298 ? -7.719 5.954 -3.798 1.00 96.00 298 GLU A C 1
ATOM 2368 O O . GLU A 1 298 ? -6.874 5.195 -3.314 1.00 96.00 298 GLU A O 1
ATOM 2373 N N . LYS A 1 299 ? -8.790 5.480 -4.443 1.00 96.06 299 LYS A N 1
ATOM 2374 C CA . LYS A 1 299 ? -8.895 4.060 -4.800 1.00 96.06 299 LYS A CA 1
ATOM 2375 C C . LYS A 1 299 ? -7.786 3.724 -5.788 1.00 96.06 299 LYS A C 1
ATOM 2377 O O . LYS A 1 299 ? -7.624 4.413 -6.794 1.00 96.06 299 LYS A O 1
ATOM 2382 N N . ALA A 1 300 ? -7.074 2.632 -5.537 1.00 96.62 300 ALA A N 1
ATOM 2383 C CA . ALA A 1 300 ? -6.026 2.195 -6.439 1.00 96.62 300 ALA A CA 1
ATOM 2384 C C . ALA A 1 300 ? -6.632 1.744 -7.773 1.00 96.62 300 ALA A C 1
ATOM 2386 O O . ALA A 1 300 ? -7.542 0.912 -7.810 1.00 96.62 300 ALA A O 1
ATOM 2387 N N . THR A 1 301 ? -6.090 2.253 -8.878 1.00 96.56 301 THR A N 1
ATOM 2388 C CA . THR A 1 301 ? -6.397 1.746 -10.218 1.00 96.56 301 THR A CA 1
ATOM 2389 C C . THR A 1 301 ? -5.115 1.325 -10.926 1.00 96.56 301 THR A C 1
ATOM 2391 O O . THR A 1 301 ? -4.056 1.923 -10.725 1.00 96.56 301 THR A O 1
ATOM 2394 N N . LYS A 1 302 ? -5.203 0.304 -11.790 1.00 96.94 302 LYS A N 1
ATOM 2395 C CA . LYS A 1 302 ? -4.071 -0.099 -12.640 1.00 96.94 302 LYS A CA 1
ATOM 2396 C C . LYS A 1 302 ? -3.595 1.061 -13.511 1.00 96.94 302 LYS A C 1
ATOM 2398 O O . LYS A 1 302 ? -2.399 1.280 -13.644 1.00 96.94 302 LYS A O 1
ATOM 2403 N N . ILE A 1 303 ? -4.552 1.813 -14.060 1.00 96.56 303 ILE A N 1
ATOM 2404 C CA . ILE A 1 303 ? -4.287 2.979 -14.907 1.00 96.56 303 ILE A CA 1
ATOM 2405 C C . ILE A 1 303 ? -3.493 4.018 -14.130 1.00 96.56 303 ILE A C 1
ATOM 2407 O O . ILE A 1 303 ? -2.488 4.495 -14.638 1.00 96.56 303 ILE A O 1
ATOM 2411 N N . ARG A 1 304 ? -3.886 4.312 -12.887 1.00 96.31 304 ARG A N 1
ATOM 2412 C CA . ARG A 1 304 ? -3.172 5.272 -12.049 1.00 96.31 304 ARG A CA 1
ATOM 2413 C C . ARG A 1 304 ? -1.733 4.841 -11.765 1.00 96.31 304 ARG A C 1
ATOM 2415 O O . ARG A 1 304 ? -0.838 5.665 -11.881 1.00 96.31 304 ARG A O 1
ATOM 2422 N N . LEU A 1 305 ? -1.492 3.564 -11.455 1.00 97.19 305 LEU A N 1
ATOM 2423 C CA . LEU A 1 305 ? -0.131 3.066 -11.215 1.00 97.19 305 LEU A CA 1
ATOM 2424 C C . LEU A 1 305 ? 0.749 3.119 -12.473 1.00 97.19 305 LEU A C 1
ATOM 2426 O O . LEU A 1 305 ? 1.917 3.483 -12.389 1.00 97.19 305 LEU A O 1
ATOM 2430 N N . VAL A 1 306 ? 0.197 2.781 -13.640 1.00 97.62 306 VAL A N 1
ATOM 2431 C CA . VAL A 1 306 ? 0.924 2.892 -14.916 1.00 97.62 306 VAL A CA 1
ATOM 2432 C C . VAL A 1 306 ? 1.177 4.357 -15.280 1.00 97.62 306 VAL A C 1
ATOM 2434 O O . VAL A 1 306 ? 2.270 4.692 -15.729 1.00 97.62 306 VAL A O 1
ATOM 2437 N N . ASP A 1 307 ? 0.208 5.240 -15.039 1.00 96.25 307 ASP A N 1
ATOM 2438 C CA . ASP A 1 307 ? 0.334 6.681 -15.266 1.00 96.25 307 ASP A CA 1
ATOM 2439 C C . ASP A 1 307 ? 1.440 7.314 -14.412 1.00 96.25 307 ASP A C 1
ATOM 2441 O O . ASP A 1 307 ? 2.203 8.122 -14.926 1.00 96.25 307 ASP A O 1
ATOM 2445 N N . LEU A 1 308 ? 1.599 6.891 -13.154 1.00 95.44 308 LEU A N 1
ATOM 2446 C CA . LEU A 1 308 ? 2.697 7.341 -12.287 1.00 95.44 308 LEU A CA 1
ATOM 2447 C C . LEU A 1 308 ? 4.092 7.047 -12.869 1.00 95.44 308 LEU A C 1
ATOM 2449 O O . LEU A 1 308 ? 5.037 7.769 -12.575 1.00 95.44 308 LEU A O 1
ATOM 2453 N N . ILE A 1 309 ? 4.224 6.004 -13.692 1.00 95.81 309 ILE A N 1
ATOM 2454 C CA . ILE A 1 309 ? 5.502 5.571 -14.278 1.00 95.81 309 ILE A CA 1
ATOM 2455 C C . ILE A 1 309 ? 5.701 6.185 -15.663 1.00 95.81 309 ILE A C 1
ATOM 2457 O O . ILE A 1 309 ? 6.777 6.672 -15.994 1.00 95.81 309 ILE A O 1
ATOM 2461 N N . LEU A 1 310 ? 4.660 6.146 -16.493 1.00 94.50 310 LEU A N 1
ATOM 2462 C CA . LEU A 1 310 ? 4.733 6.561 -17.893 1.00 94.50 310 LEU A CA 1
ATOM 2463 C C . LEU A 1 310 ? 4.399 8.044 -18.114 1.00 94.50 310 LEU A C 1
ATOM 2465 O O . LEU A 1 310 ? 4.638 8.570 -19.203 1.00 94.50 310 LEU A O 1
ATOM 2469 N N . ASN A 1 311 ? 3.865 8.717 -17.093 1.00 87.12 311 ASN A N 1
ATOM 2470 C CA . ASN A 1 311 ? 3.412 10.104 -17.125 1.00 87.12 311 ASN A CA 1
ATOM 2471 C C . ASN A 1 311 ? 2.414 10.377 -18.272 1.00 87.12 311 ASN A C 1
ATOM 2473 O O . ASN A 1 311 ? 2.570 11.322 -19.050 1.00 87.12 311 ASN A O 1
ATOM 2477 N N . LEU A 1 312 ? 1.405 9.510 -18.420 1.00 79.19 312 LEU A N 1
ATOM 2478 C CA . LEU A 1 312 ? 0.452 9.542 -19.538 1.00 79.19 312 LEU A CA 1
ATOM 2479 C C . LEU A 1 312 ? -0.428 10.798 -19.500 1.00 79.19 312 LEU A C 1
ATOM 2481 O O . LEU A 1 312 ? -0.762 11.349 -20.545 1.00 79.19 312 LEU A O 1
ATOM 2485 N N . SER A 1 313 ? -0.806 11.246 -18.305 1.00 73.44 313 SER A N 1
ATOM 2486 C CA . SER A 1 313 ? -1.640 12.425 -18.064 1.00 73.44 313 SER A CA 1
ATOM 2487 C C . SER A 1 313 ? -0.949 13.724 -18.489 1.00 73.44 313 SER A C 1
ATOM 2489 O O . SER A 1 313 ? -1.553 14.512 -19.216 1.00 73.44 313 SER A O 1
ATOM 2491 N N . SER A 1 314 ? 0.329 13.913 -18.151 1.00 67.62 314 SER A N 1
ATOM 2492 C CA . SER A 1 314 ? 1.097 15.086 -18.604 1.00 67.62 314 SER A CA 1
ATOM 2493 C C . SER A 1 314 ? 1.371 15.060 -20.110 1.00 67.62 314 SER A C 1
ATOM 2495 O O . SER A 1 314 ? 1.382 16.105 -20.750 1.00 67.62 314 SER A O 1
ATOM 2497 N N . ARG A 1 315 ? 1.543 13.869 -20.703 1.00 64.06 315 ARG A N 1
ATOM 2498 C CA . ARG A 1 315 ? 1.784 13.699 -22.149 1.00 64.06 315 ARG A CA 1
ATOM 2499 C C . ARG A 1 315 ? 0.537 13.902 -23.025 1.00 64.06 315 ARG A C 1
ATOM 2501 O O . ARG A 1 315 ? 0.676 13.987 -24.237 1.00 64.06 315 ARG A O 1
ATOM 2508 N N . ARG A 1 316 ? -0.671 13.966 -22.447 1.00 56.78 316 ARG A N 1
ATOM 2509 C CA . ARG A 1 316 ? -1.922 14.292 -23.169 1.00 56.78 316 ARG A CA 1
ATOM 2510 C C . ARG A 1 316 ? -2.211 15.793 -23.258 1.00 56.78 316 ARG A C 1
ATOM 2512 O O . ARG A 1 316 ? -3.107 16.177 -24.001 1.00 56.78 316 ARG A O 1
ATOM 2519 N N . LEU A 1 317 ? -1.517 16.605 -22.463 1.00 43.16 317 LEU A N 1
ATOM 2520 C CA . LEU A 1 317 ? -1.714 18.055 -22.358 1.00 43.16 317 LEU A CA 1
ATOM 2521 C C . LEU A 1 317 ? -0.679 18.861 -23.166 1.00 43.16 317 LEU A C 1
ATOM 2523 O O . LEU A 1 317 ? -0.696 20.088 -23.099 1.00 43.16 317 LEU A O 1
ATOM 2527 N N . GLY A 1 318 ? 0.214 18.181 -23.890 1.00 38.50 318 GLY A N 1
ATOM 2528 C CA . GLY A 1 318 ? 1.248 18.771 -24.744 1.00 38.50 318 GLY A CA 1
ATOM 2529 C C . GLY A 1 318 ? 1.103 18.378 -26.204 1.00 38.50 318 GLY A C 1
ATOM 2530 O O . GLY A 1 318 ? 0.310 17.453 -26.495 1.00 38.50 318 GLY A O 1
#

Nearest PDB structures (foldseek):
  2px3-assembly1_A-2  TM=8.894E-01  e=2.157E-18  Bacillus subtilis
  8r9r-assembly1_A-2  TM=8.543E-01  e=1.259E-18  Shewanella putrefaciens CN-32
  1ng1-assembly1_A  TM=8.273E-01  e=7.615E-16  Thermus aquaticus
  1ls1-assembly1_A  TM=7.786E-01  e=2.688E-13  Thermus aquaticus
  2j37-assembly1_W  TM=7.745E-01  e=7.895E-13  Canis sp.

Solvent-accessible surface area (backbone atoms only — not comparable to full-atom values): 17378 Å² total; per-residue (Å²): 121,82,44,80,46,78,29,78,41,69,68,63,44,50,52,52,42,29,74,76,40,35,90,54,41,42,73,78,46,77,49,76,47,71,48,77,56,97,73,94,65,62,45,59,33,39,40,35,36,36,30,58,26,78,65,65,66,63,81,69,42,53,74,45,53,46,55,54,51,49,47,41,50,74,24,45,35,47,67,71,58,52,51,53,54,56,57,73,48,63,95,59,92,63,89,42,47,64,55,45,50,53,52,52,50,54,52,53,52,67,59,44,44,59,57,56,75,88,82,62,60,88,53,46,32,34,39,36,42,41,39,49,70,88,34,45,53,65,62,47,45,51,24,56,44,46,58,38,38,78,70,74,41,48,52,36,38,37,36,48,39,72,80,51,87,64,50,52,59,50,51,44,51,51,20,58,77,71,72,42,50,67,47,80,23,87,49,47,70,45,44,56,52,50,51,65,73,47,43,84,26,28,34,37,35,36,30,51,41,31,54,88,71,56,46,71,62,55,48,49,45,54,56,72,35,65,93,64,45,44,30,32,40,38,43,31,46,72,55,55,59,72,57,53,53,53,51,53,64,75,40,66,89,52,76,65,63,23,33,29,44,18,45,51,68,76,34,94,50,44,15,49,58,52,47,48,32,45,74,67,55,43,27,33,38,32,36,25,55,50,89,56,77,46,76,27,53,45,76,37,45,63,66,58,60,51,32,66,54,70,43,52,72,68,61,69,77,105